Protein AF-A0A8J3Y9A0-F1 (afdb_monomer)

Solvent-accessible surface area (backbone atoms only — not comparable to full-atom values): 11505 Å² total; per-residue (Å²): 134,57,69,74,59,51,53,32,38,76,71,66,77,37,86,62,50,39,71,53,39,40,56,50,31,52,75,70,67,47,54,73,68,55,31,50,52,50,22,53,50,35,48,58,64,63,66,54,83,77,70,79,73,83,86,44,49,53,62,33,61,53,34,56,56,51,42,55,53,60,70,72,43,57,64,48,75,47,77,33,89,84,50,78,53,70,71,54,47,25,70,67,46,38,38,52,52,43,47,51,44,44,73,72,78,31,43,82,47,98,50,56,70,57,39,35,52,50,20,36,53,43,38,60,60,50,34,58,62,76,71,45,80,84,38,45,53,46,84,44,66,56,72,62,60,69,70,54,74,72,76,56,44,70,42,48,46,54,30,45,49,39,45,53,59,71,66,54,81,88,60,59,75,76,81,82,83,68,84,56,63,68,56,43,55,53,39,37,54,52,28,54,54,50,32,65,75,74,110

Radius of gyration: 21.45 Å; Cα contacts (8 Å, |Δi|>4): 189; chains: 1; bounding box: 53×33×60 Å

Secondary structure (DSSP, 8-state):
--HHHHHHHHTTSSPPPHHHHHHHHHHTT--HHHHHHHHHHHHHHH----PPPS----HHHHHHHHHHHHHH-SEEEEE-SSS--GGG--HHHHHHHHHHHHHHTSPPPSSHHHHHHHHHHHHHHHGGGGG-TT-EEEEE--THHHHS--S-TTHHHHHHHHHHHHTSSSS-----S---HHHHHHHHHHHHHHHHTT-

Mean predicted aligned error: 10.61 Å

Organism: NCBI:txid42233

InterPro domains:
  IPR043917 Domain of unknown function DUF5753 [PF19054] (65-172)

Foldseek 3Di:
DDPVVVVCCVVVVDLDQLVSLLVVCVVVVHDPVVNVVSSVVSVVVVPDPPDPDAAAQFLLVVLVVVLVVLVPDQEAEDEDEDAFPLLLFDLVSQLLVLLCCNVPRYDHHPDSVVRSVSNSVSSPVSNVSLVDQSHEYHYHYDLVNLVDDRDALVRNLRSLVSNVVSPPDDRYDCPDDDDCVVSSVVSNVVSVVVNVVVD

pLDDT: mean 85.24, std 12.74, range [42.59, 96.81]

Structure (mmCIF, N/CA/C/O backbone):
data_AF-A0A8J3Y9A0-F1
#
_entry.id   AF-A0A8J3Y9A0-F1
#
loop_
_atom_site.group_PDB
_atom_site.id
_atom_site.type_symbol
_atom_site.label_atom_id
_atom_site.label_alt_id
_atom_site.label_comp_id
_atom_site.label_asym_id
_atom_site.label_entity_id
_atom_site.label_seq_id
_atom_site.pdbx_PDB_ins_code
_atom_site.Cartn_x
_atom_site.Cartn_y
_atom_site.Cartn_z
_atom_site.occupancy
_atom_site.B_iso_or_equiv
_atom_site.auth_seq_id
_atom_site.auth_comp_id
_atom_site.auth_asym_id
_atom_site.auth_atom_id
_atom_site.pdbx_PDB_model_num
ATOM 1 N N . MET A 1 1 ? 24.896 1.280 -27.484 1.00 79.75 1 MET A N 1
ATOM 2 C CA . MET A 1 1 ? 25.276 1.286 -26.047 1.00 79.75 1 MET A CA 1
ATOM 3 C C . MET A 1 1 ? 26.710 1.779 -25.899 1.00 79.75 1 MET A C 1
ATOM 5 O O . MET A 1 1 ? 27.457 1.679 -26.860 1.00 79.75 1 MET A O 1
ATOM 9 N N . SER A 1 2 ? 27.099 2.315 -24.736 1.00 91.38 2 SER A N 1
ATOM 10 C CA . SER A 1 2 ? 28.490 2.719 -24.477 1.00 91.38 2 SER A CA 1
ATOM 11 C C . SER A 1 2 ? 29.348 1.536 -24.016 1.00 91.38 2 SER A C 1
ATOM 13 O O . SER A 1 2 ? 28.857 0.643 -23.324 1.00 91.38 2 SER A O 1
ATOM 15 N N . GLN A 1 3 ? 30.646 1.569 -24.330 1.00 91.69 3 GLN A N 1
ATOM 16 C CA . GLN A 1 3 ? 31.595 0.514 -23.949 1.00 91.69 3 GLN A CA 1
ATOM 17 C C . GLN A 1 3 ? 31.667 0.299 -22.431 1.00 91.69 3 GLN A C 1
ATOM 19 O O . GLN A 1 3 ? 31.719 -0.829 -21.950 1.00 91.69 3 GLN A O 1
ATOM 24 N N . ALA A 1 4 ? 31.586 1.384 -21.658 1.00 92.88 4 ALA A N 1
ATOM 25 C CA . ALA A 1 4 ? 31.569 1.315 -20.200 1.00 92.88 4 ALA A CA 1
ATOM 26 C C . ALA A 1 4 ? 30.348 0.553 -19.648 1.00 92.88 4 ALA A C 1
ATOM 28 O O . ALA A 1 4 ? 30.448 -0.087 -18.604 1.00 92.88 4 ALA A O 1
ATOM 29 N N . LYS A 1 5 ? 29.192 0.616 -20.327 1.00 89.94 5 LYS A N 1
ATOM 30 C CA . LYS A 1 5 ? 27.988 -0.123 -19.922 1.00 89.94 5 LYS A CA 1
ATOM 31 C C . LYS A 1 5 ? 28.115 -1.611 -20.253 1.00 89.94 5 LYS A C 1
ATOM 33 O O . LYS A 1 5 ? 27.765 -2.431 -19.413 1.00 89.94 5 LYS A O 1
ATOM 38 N N . ILE A 1 6 ? 28.661 -1.940 -21.426 1.00 92.81 6 ILE A N 1
ATOM 39 C CA . ILE A 1 6 ? 28.914 -3.323 -21.866 1.00 92.81 6 ILE A CA 1
ATOM 40 C C . ILE A 1 6 ? 29.879 -4.022 -20.902 1.00 92.81 6 ILE A C 1
ATOM 42 O O . ILE A 1 6 ? 29.533 -5.053 -20.338 1.00 92.81 6 ILE A O 1
ATOM 46 N N . SER A 1 7 ? 31.017 -3.393 -20.591 1.00 93.50 7 SER A N 1
ATOM 47 C CA . SER A 1 7 ? 32.010 -3.955 -19.665 1.00 93.50 7 SER A CA 1
ATOM 48 C C . SER A 1 7 ? 31.431 -4.264 -18.276 1.00 93.50 7 SER A C 1
ATOM 50 O O . SER A 1 7 ? 31.721 -5.309 -17.702 1.00 93.50 7 SER A O 1
ATOM 52 N N . LYS A 1 8 ? 30.565 -3.396 -17.733 1.00 91.44 8 LYS A N 1
ATOM 53 C CA . LYS A 1 8 ? 29.898 -3.643 -16.440 1.00 91.44 8 LYS A CA 1
ATOM 54 C C . LYS A 1 8 ? 28.911 -4.810 -16.483 1.00 91.44 8 LYS A C 1
ATOM 56 O O . LYS A 1 8 ? 28.704 -5.453 -15.457 1.00 91.44 8 LYS A O 1
ATOM 61 N N . ILE A 1 9 ? 28.282 -5.047 -17.632 1.00 92.06 9 ILE A N 1
ATOM 62 C CA . ILE A 1 9 ? 27.371 -6.177 -17.836 1.00 92.06 9 ILE A CA 1
ATOM 63 C C . ILE A 1 9 ? 28.178 -7.478 -17.925 1.00 92.06 9 ILE A C 1
ATOM 65 O O . ILE A 1 9 ? 27.861 -8.434 -17.225 1.00 92.06 9 ILE A O 1
ATOM 69 N N . GLU A 1 1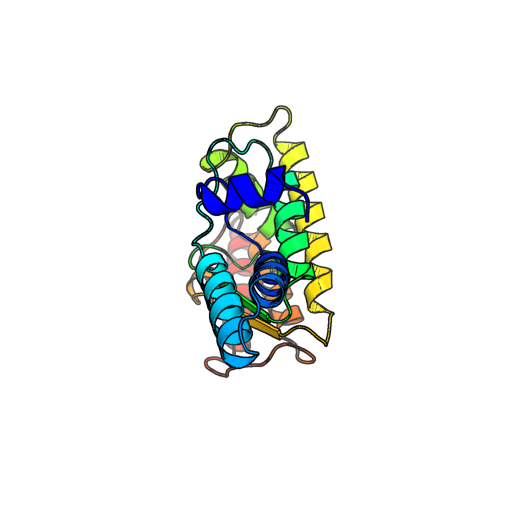0 ? 29.255 -7.495 -18.712 1.00 91.06 10 GLU A N 1
ATOM 70 C CA . GLU A 1 10 ? 30.120 -8.671 -18.899 1.00 91.06 10 GLU A CA 1
ATOM 71 C C . GLU A 1 10 ? 30.813 -9.116 -17.605 1.00 91.06 10 GLU A C 1
ATOM 73 O O . GLU A 1 10 ? 30.948 -10.310 -17.352 1.00 91.06 10 GLU A O 1
ATOM 78 N N . THR A 1 11 ? 31.208 -8.171 -16.747 1.00 92.12 11 THR A N 1
ATOM 79 C CA . THR A 1 11 ? 31.815 -8.478 -15.441 1.00 92.12 11 THR A CA 1
ATOM 80 C C . THR A 1 11 ? 30.792 -8.796 -14.349 1.00 92.12 11 THR A C 1
ATOM 82 O O . THR A 1 11 ? 31.171 -9.008 -13.199 1.00 92.12 11 THR A O 1
ATOM 85 N N . GLY A 1 12 ? 29.492 -8.793 -14.666 1.00 83.62 12 GLY A N 1
ATOM 86 C CA . GLY A 1 12 ? 28.418 -9.039 -13.701 1.00 83.62 12 GLY A CA 1
ATOM 87 C C . GLY A 1 12 ? 28.211 -7.918 -12.675 1.00 83.62 12 GLY A C 1
ATOM 88 O O . GLY A 1 12 ? 27.442 -8.086 -11.731 1.00 83.62 12 GLY A O 1
ATOM 89 N N . SER A 1 13 ? 28.857 -6.762 -12.858 1.00 81.69 13 SER A N 1
ATOM 90 C CA . SER A 1 13 ? 28.717 -5.595 -11.974 1.00 81.69 13 SER A CA 1
ATOM 91 C C . SER A 1 13 ? 27.369 -4.881 -12.136 1.00 81.69 13 SER A C 1
ATOM 93 O O . SER A 1 13 ? 26.930 -4.168 -11.236 1.00 81.69 13 SER A O 1
ATOM 95 N N . VAL A 1 14 ? 26.705 -5.043 -13.284 1.00 82.56 14 VAL A N 1
ATOM 96 C CA . VAL A 1 14 ? 25.363 -4.518 -13.566 1.00 82.56 14 VAL A CA 1
ATOM 97 C C . VAL A 1 14 ? 24.524 -5.610 -14.221 1.00 82.56 14 VAL A C 1
ATOM 99 O O . VAL A 1 14 ? 24.940 -6.208 -15.208 1.00 82.56 14 VAL A O 1
ATOM 102 N N . ILE A 1 15 ? 23.314 -5.837 -13.708 1.00 81.62 15 ILE A N 1
ATOM 103 C CA . ILE A 1 15 ? 22.336 -6.722 -14.353 1.00 81.62 15 ILE A CA 1
ATOM 104 C C . ILE A 1 15 ? 21.735 -5.970 -15.556 1.00 81.62 15 ILE A C 1
ATOM 106 O O . ILE A 1 15 ? 21.196 -4.876 -15.360 1.00 81.62 15 ILE A O 1
ATOM 110 N N . PRO A 1 16 ? 21.815 -6.507 -16.788 1.00 88.31 16 PRO A N 1
ATOM 111 C CA . PRO A 1 16 ? 21.305 -5.826 -17.974 1.00 88.31 16 PRO A CA 1
ATOM 112 C C . PRO A 1 16 ? 19.775 -5.712 -17.941 1.00 88.31 16 PRO A C 1
ATOM 114 O O . PRO A 1 16 ? 19.074 -6.619 -17.489 1.00 88.31 16 PRO A O 1
ATOM 117 N N . ALA A 1 17 ? 19.236 -4.592 -18.430 1.00 86.19 17 ALA A N 1
ATOM 118 C CA . ALA A 1 17 ? 17.799 -4.474 -18.665 1.00 86.19 17 ALA A CA 1
ATOM 119 C C . ALA A 1 17 ? 17.366 -5.385 -19.831 1.00 86.19 17 ALA A C 1
ATOM 121 O O . ALA A 1 17 ? 18.170 -5.598 -20.734 1.00 86.19 17 ALA A O 1
ATOM 122 N N . PRO A 1 18 ? 16.100 -5.838 -19.901 1.00 89.69 18 PRO A N 1
ATOM 123 C CA . PRO A 1 18 ? 15.595 -6.598 -21.049 1.00 89.69 18 PRO A CA 1
ATOM 124 C C . PRO A 1 18 ? 15.856 -5.895 -22.392 1.00 89.69 18 PRO A C 1
ATOM 126 O O . PRO A 1 18 ? 16.294 -6.527 -23.343 1.00 89.69 18 PRO A O 1
ATOM 129 N N . ALA A 1 19 ? 15.721 -4.564 -22.435 1.00 90.50 19 ALA A N 1
ATOM 130 C CA . ALA A 1 19 ? 16.068 -3.761 -23.611 1.00 90.50 19 ALA A CA 1
ATOM 131 C C . ALA A 1 19 ? 17.575 -3.759 -23.936 1.00 90.50 19 ALA A C 1
ATOM 133 O O . ALA A 1 19 ? 17.948 -3.743 -25.104 1.00 90.50 19 ALA A O 1
ATOM 134 N N . ASP A 1 20 ? 18.451 -3.794 -22.922 1.00 93.50 20 ASP A N 1
ATOM 135 C CA . ASP A 1 20 ? 19.894 -3.947 -23.151 1.00 93.50 20 ASP A CA 1
ATOM 136 C C . ASP A 1 20 ? 20.205 -5.345 -23.704 1.00 93.50 20 ASP A C 1
ATOM 138 O O . ASP A 1 20 ? 21.070 -5.483 -24.563 1.00 93.50 20 ASP A O 1
ATOM 142 N N . VAL A 1 21 ? 19.481 -6.371 -23.242 1.00 94.12 21 VAL A N 1
ATOM 143 C CA . VAL A 1 21 ? 19.620 -7.749 -23.730 1.00 94.12 21 VAL A CA 1
ATOM 144 C C . VAL A 1 21 ? 19.131 -7.893 -25.167 1.00 94.12 21 VAL A C 1
ATOM 146 O O . VAL A 1 21 ? 19.839 -8.518 -25.946 1.00 94.12 21 VAL A O 1
ATOM 149 N N . ASP A 1 22 ? 18.006 -7.282 -25.553 1.00 95.44 22 ASP A N 1
ATOM 150 C CA . ASP A 1 22 ? 17.549 -7.275 -26.954 1.00 95.44 22 ASP A CA 1
ATOM 151 C C . ASP A 1 22 ? 18.606 -6.641 -27.874 1.00 95.44 22 ASP A C 1
ATOM 153 O O . ASP A 1 22 ? 19.045 -7.262 -28.842 1.00 95.44 22 ASP A O 1
ATOM 157 N N . VAL A 1 23 ? 19.109 -5.454 -27.508 1.00 95.81 23 VAL A N 1
ATOM 158 C CA . VAL A 1 23 ? 20.142 -4.748 -28.282 1.00 95.81 23 VAL A CA 1
ATOM 159 C C . VAL A 1 23 ? 21.421 -5.579 -28.406 1.00 95.81 23 VAL A C 1
ATOM 161 O O . VAL A 1 23 ? 21.980 -5.673 -29.499 1.00 95.81 23 VAL A O 1
ATOM 164 N N . LEU A 1 24 ? 21.895 -6.184 -27.312 1.00 95.12 24 LEU A N 1
ATOM 165 C CA . LEU A 1 24 ? 23.106 -7.010 -27.319 1.00 95.12 24 LEU A CA 1
ATOM 166 C C . LEU A 1 24 ? 22.907 -8.313 -28.102 1.00 95.12 24 LEU A C 1
ATOM 168 O O . LEU A 1 24 ? 23.763 -8.663 -28.907 1.00 95.12 24 LEU A O 1
ATOM 172 N N . ALA A 1 25 ? 21.785 -9.010 -27.914 1.00 95.62 25 ALA A N 1
ATOM 173 C CA . ALA A 1 25 ? 21.499 -10.272 -28.592 1.00 95.62 25 ALA A CA 1
ATOM 174 C C . ALA A 1 25 ? 21.379 -10.077 -30.111 1.00 95.62 25 ALA A C 1
ATOM 176 O O . ALA A 1 25 ? 21.973 -10.837 -30.875 1.00 95.62 25 ALA A O 1
ATOM 177 N N . ARG A 1 26 ? 20.709 -9.007 -30.560 1.00 95.75 26 ARG A N 1
ATOM 178 C CA . ARG A 1 26 ? 20.638 -8.658 -31.989 1.00 95.75 26 ARG A CA 1
ATOM 179 C C . ARG A 1 26 ? 21.990 -8.234 -32.553 1.00 95.75 26 ARG A C 1
ATOM 181 O O . ARG A 1 26 ? 22.331 -8.628 -33.666 1.00 95.75 26 ARG A O 1
ATOM 188 N N . ALA A 1 27 ? 22.780 -7.470 -31.795 1.00 95.00 27 ALA A N 1
ATOM 189 C CA . ALA A 1 27 ? 24.137 -7.096 -32.199 1.00 95.00 27 ALA A CA 1
ATOM 190 C C . ALA A 1 27 ? 25.076 -8.311 -32.320 1.00 95.00 27 ALA A C 1
ATOM 192 O O . ALA A 1 27 ? 26.004 -8.283 -33.121 1.00 95.00 27 ALA A O 1
ATOM 193 N N . LEU A 1 28 ? 24.812 -9.377 -31.557 1.00 95.06 28 LEU A N 1
ATOM 194 C CA . LEU A 1 28 ? 25.508 -10.665 -31.626 1.00 95.06 28 LEU A CA 1
ATOM 195 C C . LEU A 1 28 ? 24.873 -11.648 -32.624 1.00 95.06 28 LEU A C 1
ATOM 197 O O . LEU A 1 28 ? 25.266 -12.812 -32.664 1.00 95.06 28 LEU A O 1
ATOM 201 N N . HIS A 1 29 ? 23.922 -11.187 -33.440 1.00 96.00 29 HIS A N 1
ATOM 202 C CA . HIS A 1 29 ? 23.256 -11.972 -34.481 1.00 96.00 29 HIS A CA 1
ATOM 203 C C . HIS A 1 29 ? 22.493 -13.205 -33.964 1.00 96.00 29 HIS A C 1
ATOM 205 O O . HIS A 1 29 ? 22.378 -14.202 -34.677 1.00 96.00 29 HIS A O 1
ATOM 211 N N . ALA A 1 30 ? 21.954 -13.142 -32.743 1.00 96.81 30 ALA A N 1
ATOM 212 C CA . ALA A 1 30 ? 21.008 -14.144 -32.262 1.00 96.81 30 ALA A CA 1
ATOM 213 C C . ALA A 1 30 ? 19.718 -14.119 -33.102 1.00 96.81 30 ALA A C 1
ATOM 215 O O . ALA A 1 30 ? 19.274 -13.055 -33.543 1.00 96.81 30 ALA A O 1
ATOM 216 N N . ASP A 1 31 ? 19.113 -15.289 -33.310 1.00 96.81 31 ASP A N 1
ATOM 217 C CA . ASP A 1 31 ? 17.803 -15.389 -33.955 1.00 96.81 31 ASP A CA 1
ATOM 218 C C . ASP A 1 31 ? 16.674 -14.877 -33.039 1.00 96.81 31 ASP A C 1
ATOM 220 O O . ASP A 1 31 ? 16.858 -14.700 -31.833 1.00 96.81 31 ASP A O 1
ATOM 224 N N . ASP A 1 32 ? 15.490 -14.618 -33.602 1.00 94.88 32 ASP A N 1
ATOM 225 C CA . ASP A 1 32 ? 14.378 -14.029 -32.843 1.00 94.88 32 ASP A CA 1
ATOM 226 C C . ASP A 1 32 ? 13.896 -14.920 -31.685 1.00 94.88 32 ASP A C 1
ATOM 228 O O . ASP A 1 32 ? 13.437 -14.400 -30.664 1.00 94.88 32 ASP A O 1
ATOM 232 N N . ALA A 1 33 ? 14.022 -16.246 -31.804 1.00 94.88 33 ALA A N 1
ATOM 233 C CA . ALA A 1 33 ? 13.647 -17.167 -30.735 1.00 94.88 33 ALA A CA 1
ATOM 234 C C . ALA A 1 33 ? 14.634 -17.078 -29.560 1.00 94.88 33 ALA A C 1
ATOM 236 O O . ALA A 1 33 ? 14.222 -17.052 -28.398 1.00 94.88 33 ALA A O 1
ATOM 237 N N . GLU A 1 34 ? 15.927 -16.971 -29.853 1.00 95.31 34 GLU A N 1
ATOM 238 C CA . GLU A 1 34 ? 16.985 -16.821 -28.864 1.00 95.31 34 GLU A CA 1
ATOM 239 C C . GLU A 1 34 ? 16.982 -15.424 -28.233 1.00 95.31 34 GLU A C 1
ATOM 241 O O . GLU A 1 34 ? 17.104 -15.307 -27.012 1.00 95.31 34 GLU A O 1
ATOM 246 N N . VAL A 1 35 ? 16.743 -14.366 -29.017 1.00 96.25 35 VAL A N 1
ATOM 247 C CA . VAL A 1 35 ? 16.516 -13.007 -28.497 1.00 96.25 35 VAL A CA 1
ATOM 248 C C . VAL A 1 35 ? 15.346 -13.022 -27.517 1.00 96.25 35 VAL A C 1
ATOM 250 O O . VAL A 1 35 ? 15.495 -12.570 -26.381 1.00 96.25 35 VAL A O 1
ATOM 253 N N . PHE A 1 36 ? 14.208 -13.604 -27.907 1.00 92.25 36 PHE A N 1
ATOM 254 C CA . PHE A 1 36 ? 13.043 -13.727 -27.034 1.00 92.25 36 PHE A CA 1
ATOM 255 C C . PHE A 1 36 ? 13.382 -14.486 -25.745 1.00 92.25 36 PHE A C 1
ATOM 257 O O . PHE A 1 36 ? 13.104 -14.007 -24.645 1.00 92.25 36 PHE A O 1
ATOM 264 N N . ARG A 1 37 ? 14.052 -15.639 -25.852 1.00 95.06 37 ARG A N 1
ATOM 265 C CA . ARG A 1 37 ? 14.459 -16.445 -24.694 1.00 95.06 37 ARG A CA 1
ATOM 266 C C . ARG A 1 37 ? 15.371 -15.668 -23.738 1.00 95.06 37 ARG A C 1
ATOM 268 O O . ARG A 1 37 ? 15.184 -15.740 -22.522 1.00 95.06 37 ARG A O 1
ATOM 275 N N . LEU A 1 38 ? 16.352 -14.932 -24.262 1.00 93.25 38 LEU A N 1
ATOM 276 C CA . LEU A 1 38 ? 17.304 -14.145 -23.474 1.00 93.25 38 LEU A CA 1
ATOM 277 C C . LEU A 1 38 ? 16.640 -12.937 -22.804 1.00 93.25 38 LEU A C 1
ATOM 279 O O . LEU A 1 38 ? 16.910 -12.667 -21.632 1.00 93.25 38 LEU A O 1
ATOM 283 N N . VAL A 1 39 ? 15.737 -12.251 -23.506 1.00 91.75 39 VAL A N 1
ATOM 284 C CA . VAL A 1 39 ? 14.931 -11.152 -22.954 1.00 91.75 39 VAL A CA 1
ATOM 285 C C . VAL A 1 39 ? 14.055 -11.665 -21.811 1.00 91.75 39 VAL A C 1
ATOM 287 O O . VAL A 1 39 ? 14.114 -11.114 -20.712 1.00 91.75 39 VAL A O 1
ATOM 290 N N . MET A 1 40 ? 13.349 -12.783 -22.003 1.00 86.50 40 MET A N 1
ATOM 291 C CA . MET A 1 40 ? 12.541 -13.408 -20.948 1.00 86.50 40 MET A CA 1
ATOM 292 C C . MET A 1 40 ? 13.388 -13.873 -19.753 1.00 86.50 40 MET A C 1
ATOM 294 O O . MET A 1 40 ? 12.951 -13.802 -18.603 1.00 86.50 40 MET A O 1
ATO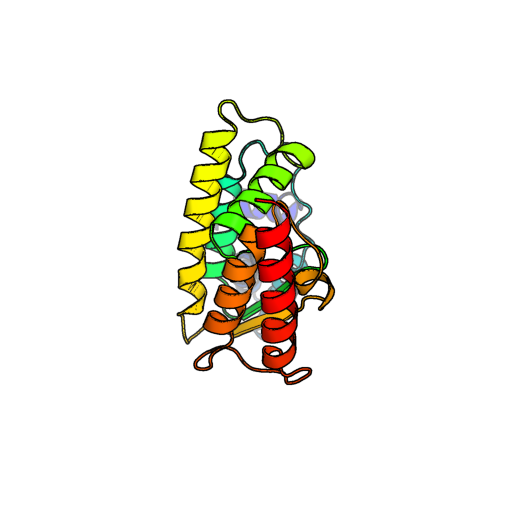M 298 N N . LEU A 1 41 ? 14.624 -14.324 -19.986 1.00 86.56 41 LEU A N 1
ATOM 299 C CA . LEU A 1 41 ? 15.560 -14.664 -18.912 1.00 86.56 41 LEU A CA 1
ATOM 300 C C . LEU A 1 41 ? 16.021 -13.421 -18.131 1.00 86.56 41 LEU A C 1
ATOM 302 O O . LEU A 1 41 ? 16.175 -13.472 -16.911 1.00 86.56 41 LEU A O 1
ATOM 306 N N . ALA A 1 42 ? 16.232 -12.295 -18.810 1.00 86.12 42 ALA A N 1
ATOM 307 C CA . ALA A 1 42 ? 16.554 -11.026 -18.163 1.00 86.12 42 ALA A CA 1
ATOM 308 C C . ALA A 1 42 ? 15.370 -10.490 -17.341 1.00 86.12 42 ALA A C 1
ATOM 310 O O . ALA A 1 42 ? 15.560 -9.962 -16.243 1.00 86.12 42 ALA A O 1
ATOM 311 N N . GLU A 1 43 ? 14.144 -10.683 -17.830 1.00 79.50 43 GLU A N 1
ATOM 312 C CA . GLU A 1 43 ? 12.917 -10.384 -17.090 1.00 79.50 43 GLU A CA 1
ATOM 313 C C . GLU A 1 43 ? 12.752 -11.280 -15.861 1.00 79.50 43 GLU A C 1
ATOM 315 O O . GLU A 1 43 ? 12.483 -10.786 -14.767 1.00 79.50 43 GLU A O 1
ATOM 320 N N . SER A 1 44 ? 13.005 -12.584 -15.982 1.00 70.62 44 SER A N 1
ATOM 321 C CA . SER A 1 44 ? 12.898 -13.504 -14.845 1.00 70.62 44 SER A CA 1
ATOM 322 C C . SER A 1 44 ? 13.960 -13.240 -13.772 1.00 70.62 44 SER A C 1
ATOM 324 O O . SER A 1 44 ? 13.693 -13.399 -12.583 1.00 70.62 44 SER A O 1
ATOM 326 N N . ARG A 1 45 ? 15.143 -12.740 -14.157 1.00 63.41 45 ARG A N 1
ATOM 327 C CA . ARG A 1 45 ? 16.177 -12.230 -13.234 1.00 63.41 45 ARG A CA 1
ATOM 328 C C . ARG A 1 45 ? 15.779 -10.912 -12.559 1.00 63.41 45 ARG A C 1
ATOM 330 O O . ARG A 1 45 ? 16.268 -10.630 -11.464 1.00 63.41 45 ARG A O 1
ATOM 337 N N . ARG A 1 46 ? 14.896 -10.116 -13.176 1.00 59.66 46 ARG A N 1
ATOM 338 C CA . ARG A 1 46 ? 14.264 -8.944 -12.545 1.00 59.66 46 ARG A CA 1
ATOM 339 C C . ARG A 1 46 ? 13.176 -9.312 -11.542 1.00 59.66 46 ARG A C 1
ATOM 341 O O . ARG A 1 46 ? 12.891 -8.473 -10.695 1.00 59.66 46 ARG A O 1
ATOM 348 N N . ASN A 1 47 ? 12.684 -10.554 -11.516 1.00 55.91 47 ASN A N 1
ATOM 349 C CA . ASN A 1 47 ? 11.855 -11.070 -10.413 1.00 55.91 47 ASN A CA 1
ATOM 350 C C . ASN A 1 47 ? 12.657 -11.266 -9.108 1.00 55.91 47 ASN A C 1
ATOM 352 O O . ASN A 1 47 ? 12.304 -12.101 -8.274 1.00 55.91 47 ASN A O 1
ATOM 356 N N . ARG A 1 48 ? 13.751 -10.514 -8.910 1.00 53.94 48 ARG A N 1
ATOM 357 C CA . ARG A 1 48 ? 14.455 -10.444 -7.632 1.00 53.94 48 ARG A CA 1
ATOM 358 C C . ARG A 1 48 ? 13.441 -10.063 -6.565 1.00 53.94 48 ARG A C 1
ATOM 360 O O . ARG A 1 48 ? 12.758 -9.048 -6.687 1.00 53.94 48 ARG A O 1
ATOM 367 N N . VAL A 1 49 ? 13.437 -10.833 -5.480 1.00 51.50 49 VAL A N 1
ATOM 368 C CA . VAL A 1 49 ? 13.063 -10.304 -4.171 1.00 51.50 49 VAL A CA 1
ATOM 369 C C . VAL A 1 49 ? 13.908 -9.047 -3.994 1.00 51.50 49 VAL A C 1
ATOM 371 O O . VAL A 1 49 ? 15.132 -9.117 -3.862 1.00 51.50 49 VAL A O 1
ATOM 374 N N . GLN A 1 50 ? 13.280 -7.882 -4.127 1.00 55.22 50 GLN A N 1
ATOM 375 C CA . GLN A 1 50 ? 13.930 -6.635 -3.784 1.00 55.22 50 GLN A CA 1
ATOM 376 C C . GLN A 1 50 ? 13.969 -6.615 -2.261 1.00 55.22 50 GLN A C 1
ATOM 378 O O . GLN A 1 50 ? 13.020 -6.196 -1.604 1.00 55.22 50 GLN A O 1
ATOM 383 N N . GLU A 1 51 ? 15.040 -7.167 -1.694 1.00 51.34 51 GLU A N 1
ATOM 384 C CA . GLU A 1 51 ? 15.349 -6.950 -0.289 1.00 51.34 51 GLU A CA 1
ATOM 385 C C . GLU A 1 51 ? 15.433 -5.439 -0.083 1.00 51.34 51 GLU A C 1
ATOM 387 O O . GLU A 1 51 ? 16.122 -4.753 -0.845 1.00 51.34 51 GLU A O 1
ATOM 392 N N . LEU A 1 52 ? 14.674 -4.914 0.884 1.00 54.34 52 LEU A N 1
ATOM 393 C CA . LEU A 1 52 ? 14.754 -3.504 1.244 1.00 54.34 52 LEU A CA 1
ATOM 394 C C . LEU A 1 52 ? 16.216 -3.201 1.600 1.00 54.34 52 LEU A C 1
ATOM 396 O O . LEU A 1 52 ? 16.727 -3.794 2.552 1.00 54.34 52 LEU A O 1
ATOM 400 N N . PRO A 1 53 ? 16.892 -2.294 0.875 1.00 54.81 53 PRO A N 1
ATOM 401 C CA . PRO A 1 53 ? 18.217 -1.844 1.265 1.00 54.81 53 PRO A CA 1
ATOM 402 C C . PRO A 1 53 ? 18.184 -1.317 2.709 1.00 54.81 53 PRO A C 1
ATOM 404 O O . PRO A 1 53 ? 17.296 -0.512 3.019 1.00 54.81 53 PRO A O 1
ATOM 407 N N . PRO A 1 54 ? 19.113 -1.742 3.584 1.00 53.28 54 PRO A N 1
ATOM 408 C CA . PRO A 1 54 ? 19.234 -1.178 4.924 1.00 53.28 54 PRO A CA 1
ATOM 409 C C . PRO A 1 54 ? 19.629 0.308 4.856 1.00 53.28 54 PRO A C 1
ATOM 411 O O . PRO A 1 54 ? 20.226 0.748 3.873 1.00 53.28 54 PRO A O 1
ATOM 414 N N . GLY A 1 55 ? 19.309 1.077 5.902 1.00 56.38 55 GLY A N 1
ATOM 415 C CA . GLY A 1 55 ? 19.724 2.483 6.026 1.00 56.38 55 GLY A CA 1
ATOM 416 C C . GLY A 1 55 ? 18.803 3.503 5.347 1.00 56.38 55 GLY A C 1
ATOM 417 O O . GLY A 1 55 ? 19.257 4.552 4.888 1.00 56.38 55 GLY A O 1
ATOM 418 N N . ARG A 1 56 ? 17.506 3.195 5.212 1.00 68.69 56 ARG A N 1
ATOM 419 C CA . ARG A 1 56 ? 16.525 4.186 4.753 1.00 68.69 56 ARG A CA 1
ATOM 420 C C . ARG A 1 56 ? 16.105 5.090 5.899 1.00 68.69 56 ARG A C 1
ATOM 422 O O . ARG A 1 56 ? 15.598 4.611 6.907 1.00 68.69 56 ARG A O 1
ATOM 429 N N . THR A 1 57 ? 16.235 6.389 5.682 1.00 65.25 57 THR A N 1
ATOM 430 C CA . THR A 1 57 ? 15.849 7.435 6.633 1.00 65.25 57 THR A CA 1
ATOM 431 C C . THR A 1 57 ? 14.433 7.964 6.411 1.00 65.25 57 THR A C 1
ATOM 433 O O . THR A 1 57 ? 13.822 8.442 7.362 1.00 65.25 57 THR A O 1
ATOM 436 N N . ASP A 1 58 ? 13.881 7.877 5.192 1.00 75.94 58 ASP A N 1
ATOM 437 C CA . ASP A 1 58 ? 12.669 8.628 4.838 1.00 75.94 58 ASP A CA 1
ATOM 438 C C . ASP A 1 58 ? 11.584 7.792 4.130 1.00 75.94 58 ASP A C 1
ATOM 440 O O . ASP A 1 58 ? 11.728 7.342 2.983 1.00 75.94 58 ASP A O 1
ATOM 444 N N . ALA A 1 59 ? 10.446 7.627 4.811 1.00 80.12 59 ALA A N 1
ATOM 445 C CA . ALA A 1 59 ? 9.266 6.953 4.283 1.00 80.12 59 ALA A CA 1
ATOM 446 C C . ALA A 1 59 ? 8.631 7.659 3.069 1.00 80.12 59 ALA A C 1
ATOM 448 O O . ALA A 1 59 ? 7.934 6.999 2.284 1.00 80.12 59 ALA A O 1
ATOM 449 N N . ALA A 1 60 ? 8.852 8.966 2.898 1.00 83.00 60 ALA A N 1
ATOM 450 C CA . ALA A 1 60 ? 8.344 9.756 1.782 1.00 83.00 60 ALA A CA 1
ATOM 451 C C . ALA A 1 60 ? 9.094 9.439 0.484 1.00 83.00 60 ALA A C 1
ATOM 453 O O . ALA A 1 60 ? 8.451 9.180 -0.537 1.00 83.00 60 ALA A O 1
ATOM 454 N N . ILE A 1 61 ? 10.428 9.335 0.534 1.00 82.38 61 ILE A N 1
ATOM 455 C CA . ILE A 1 61 ? 11.252 8.886 -0.606 1.00 82.38 61 ILE A CA 1
ATOM 456 C C . ILE A 1 61 ? 10.786 7.504 -1.073 1.00 82.38 61 ILE A C 1
ATOM 458 O O . ILE A 1 61 ? 10.578 7.269 -2.263 1.00 82.38 61 ILE A O 1
ATOM 462 N N . TRP A 1 62 ? 10.506 6.611 -0.123 1.00 82.38 62 TRP A N 1
ATOM 463 C CA . TRP A 1 62 ? 9.976 5.285 -0.425 1.00 82.38 62 TRP A CA 1
ATOM 464 C C . TRP A 1 62 ? 8.615 5.327 -1.136 1.00 82.38 62 TRP A C 1
ATOM 466 O O . TRP A 1 62 ? 8.333 4.484 -1.987 1.00 82.38 62 TRP A O 1
ATOM 476 N N . GLN A 1 63 ? 7.757 6.312 -0.839 1.00 89.62 63 GLN A N 1
ATOM 477 C CA . GLN A 1 63 ? 6.509 6.460 -1.591 1.00 89.62 63 GLN A CA 1
ATOM 478 C C . GLN A 1 63 ? 6.772 6.844 -3.053 1.00 89.62 63 GLN A C 1
ATOM 480 O O . GLN A 1 63 ? 6.067 6.340 -3.921 1.00 89.62 63 GLN A O 1
ATOM 485 N N . VAL A 1 64 ? 7.770 7.686 -3.338 1.00 88.19 64 VAL A N 1
ATOM 486 C CA . VAL A 1 64 ? 8.117 8.085 -4.715 1.00 88.19 64 VAL A CA 1
ATOM 487 C C . VAL A 1 64 ? 8.593 6.885 -5.531 1.00 88.19 64 VAL A C 1
ATOM 489 O O . VAL A 1 64 ? 8.142 6.690 -6.657 1.00 88.19 64 VAL A O 1
ATOM 492 N N . GLU A 1 65 ? 9.454 6.050 -4.956 1.00 85.25 65 GLU A N 1
ATOM 493 C CA . GLU A 1 65 ? 9.960 4.851 -5.632 1.00 85.25 65 GLU A CA 1
ATOM 494 C C . GLU A 1 65 ? 8.844 3.856 -5.951 1.00 85.25 65 GLU A C 1
ATOM 496 O O . GLU A 1 65 ? 8.736 3.387 -7.085 1.00 85.25 65 GLU A O 1
ATOM 501 N N . ILE A 1 66 ? 7.964 3.571 -4.985 1.00 87.25 66 ILE A N 1
ATOM 502 C CA . ILE A 1 66 ? 6.848 2.658 -5.244 1.00 87.25 66 ILE A CA 1
ATOM 503 C C . ILE A 1 66 ? 5.892 3.248 -6.290 1.00 87.25 66 ILE A C 1
ATOM 505 O O . ILE A 1 66 ? 5.413 2.506 -7.143 1.00 87.25 66 ILE A O 1
ATOM 509 N N . ALA A 1 67 ? 5.654 4.565 -6.282 1.00 89.94 67 ALA A N 1
ATOM 510 C CA . ALA A 1 67 ? 4.809 5.211 -7.286 1.00 89.94 67 ALA A CA 1
ATOM 511 C C . ALA A 1 67 ? 5.331 4.980 -8.714 1.00 89.94 67 ALA A C 1
ATOM 513 O O . ALA A 1 67 ? 4.543 4.744 -9.626 1.00 89.94 67 ALA A O 1
ATOM 514 N N . GLN A 1 68 ? 6.653 5.004 -8.916 1.00 87.38 68 GLN A N 1
ATOM 515 C CA . GLN A 1 68 ? 7.261 4.728 -10.222 1.00 87.38 68 GLN A CA 1
ATOM 516 C C . GLN A 1 68 ? 7.039 3.276 -10.660 1.00 87.38 68 GLN A C 1
ATOM 518 O O . GLN A 1 68 ? 6.734 3.024 -11.826 1.00 87.38 68 GLN A O 1
ATOM 523 N N . LEU A 1 69 ? 7.148 2.325 -9.728 1.00 86.81 69 LEU A N 1
ATOM 524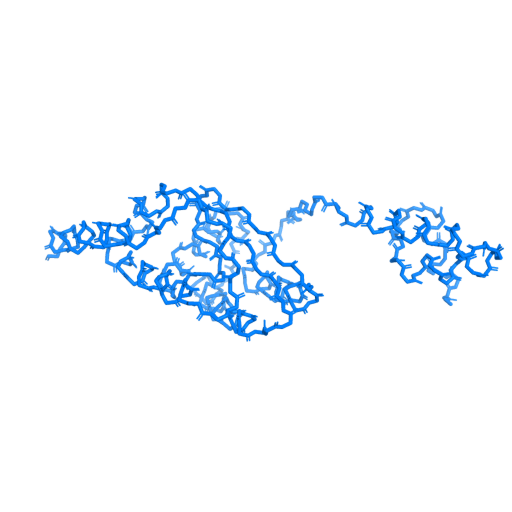 C CA . LEU A 1 69 ? 6.881 0.911 -9.999 1.00 86.81 69 LEU A CA 1
ATOM 525 C C . LEU A 1 69 ? 5.402 0.674 -10.335 1.00 86.81 69 LEU A C 1
ATOM 527 O O . LEU A 1 69 ? 5.095 0.008 -11.320 1.00 86.81 69 LEU A O 1
ATOM 531 N N . GLU A 1 70 ? 4.486 1.260 -9.562 1.00 88.38 70 GLU A N 1
ATOM 532 C CA . GLU A 1 70 ? 3.036 1.193 -9.798 1.00 88.38 70 GLU A CA 1
ATOM 533 C C . GLU A 1 70 ? 2.649 1.821 -11.148 1.00 88.38 70 GLU A C 1
ATOM 535 O O . GLU A 1 70 ? 1.846 1.262 -11.901 1.00 88.38 70 GLU A O 1
ATOM 540 N N . ALA A 1 71 ? 3.263 2.954 -11.501 1.00 88.19 71 ALA A N 1
ATOM 541 C CA . ALA A 1 71 ? 3.047 3.619 -12.781 1.00 88.19 71 ALA A CA 1
ATOM 542 C C . ALA A 1 71 ? 3.532 2.771 -13.968 1.00 88.19 71 ALA A C 1
ATOM 544 O O . ALA A 1 71 ? 2.843 2.706 -14.986 1.00 88.19 71 ALA A O 1
ATOM 545 N N . ALA A 1 72 ? 4.663 2.075 -13.833 1.00 86.00 72 ALA A N 1
ATOM 546 C CA . ALA A 1 72 ? 5.217 1.228 -14.888 1.00 86.00 72 ALA A CA 1
ATOM 547 C C . ALA A 1 72 ? 4.514 -0.137 -15.032 1.00 86.00 72 ALA A C 1
ATOM 549 O O . ALA A 1 72 ? 4.600 -0.757 -16.090 1.00 86.00 72 ALA A O 1
ATOM 550 N N . ALA A 1 73 ? 3.832 -0.627 -13.992 1.00 86.62 73 ALA A N 1
ATOM 551 C CA . ALA A 1 73 ? 3.221 -1.957 -13.994 1.00 86.62 73 ALA A CA 1
ATOM 552 C C . ALA A 1 73 ? 1.886 -1.994 -14.761 1.00 86.62 73 ALA A C 1
ATOM 554 O O . ALA A 1 73 ? 1.001 -1.184 -14.502 1.00 86.62 73 ALA A O 1
ATOM 555 N N . SER A 1 74 ? 1.687 -2.963 -15.657 1.00 87.88 74 SER A N 1
ATOM 556 C CA . SER A 1 74 ? 0.362 -3.269 -16.231 1.00 87.88 74 SER A CA 1
ATOM 557 C C . SER A 1 74 ? -0.493 -4.128 -15.294 1.00 87.88 74 SER A C 1
ATOM 559 O O . SER A 1 74 ? -1.717 -4.031 -15.289 1.00 87.88 74 SER A O 1
ATOM 561 N N . THR A 1 75 ? 0.152 -4.936 -14.454 1.00 87.19 75 THR A N 1
ATOM 562 C CA . THR A 1 75 ? -0.512 -5.781 -13.464 1.00 87.19 75 THR A CA 1
ATOM 563 C C . THR A 1 75 ? 0.131 -5.592 -12.099 1.00 87.19 75 THR A C 1
ATOM 565 O O . THR A 1 75 ? 1.341 -5.752 -11.936 1.00 87.19 75 THR A O 1
ATOM 568 N N . PHE A 1 76 ? -0.689 -5.303 -11.095 1.00 87.62 76 PHE A N 1
ATOM 569 C CA . PHE A 1 76 ? -0.290 -5.147 -9.707 1.00 87.62 76 PHE A CA 1
ATOM 570 C C . PHE A 1 76 ? -0.902 -6.270 -8.870 1.00 87.62 76 PHE A C 1
ATOM 572 O O . PHE A 1 76 ? -2.121 -6.379 -8.742 1.00 87.62 76 PHE A O 1
ATOM 579 N N . ARG A 1 77 ? -0.058 -7.114 -8.273 1.00 88.50 77 ARG A N 1
ATOM 580 C CA . ARG A 1 77 ? -0.490 -8.169 -7.349 1.00 88.50 77 ARG A CA 1
ATOM 581 C C . ARG A 1 77 ? 0.230 -7.987 -6.030 1.00 88.50 77 ARG A C 1
ATOM 583 O O . ARG A 1 77 ? 1.456 -7.925 -6.007 1.00 88.50 77 ARG A O 1
ATOM 590 N N . VAL A 1 78 ? -0.519 -7.921 -4.936 1.00 87.31 78 VAL A N 1
ATOM 591 C CA . VAL A 1 78 ? 0.075 -7.772 -3.609 1.00 87.31 78 VAL A CA 1
ATOM 592 C C . VAL A 1 78 ? -0.604 -8.673 -2.594 1.00 87.31 78 VAL A C 1
ATOM 594 O O . VAL A 1 78 ? -1.830 -8.752 -2.519 1.00 87.31 78 VAL A O 1
ATOM 597 N N . PHE A 1 79 ? 0.223 -9.311 -1.774 1.00 87.06 79 PHE A N 1
ATOM 598 C CA . PHE A 1 79 ? -0.190 -9.946 -0.535 1.00 87.06 79 PHE A CA 1
ATOM 599 C C . PHE A 1 79 ? 0.340 -9.120 0.637 1.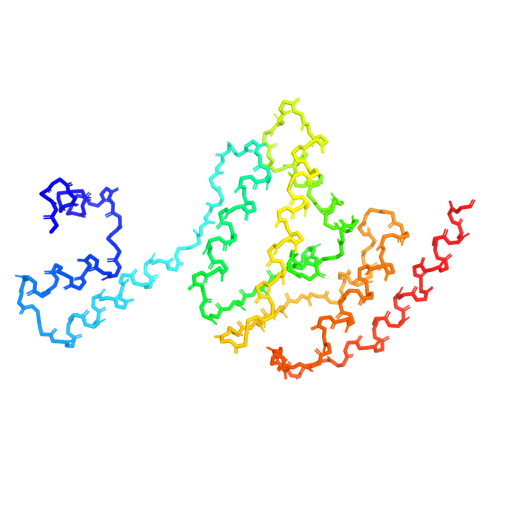00 87.06 79 PHE A C 1
ATOM 601 O O . PHE A 1 79 ? 1.532 -8.810 0.688 1.00 87.06 79 PHE A O 1
ATOM 608 N N . GLN A 1 80 ? -0.537 -8.726 1.559 1.00 87.50 80 GLN A N 1
ATOM 609 C CA . GLN A 1 80 ? -0.147 -8.027 2.784 1.00 87.50 80 GLN A CA 1
ATOM 610 C C . GLN A 1 80 ? -0.712 -8.768 4.002 1.00 87.50 80 GLN A C 1
ATOM 612 O O . GLN A 1 80 ? -1.917 -8.705 4.245 1.00 87.50 80 GLN A O 1
ATOM 617 N N . PRO A 1 81 ? 0.128 -9.474 4.782 1.00 89.25 81 PRO A N 1
ATOM 618 C CA . PRO A 1 81 ? -0.353 -10.287 5.899 1.00 89.25 81 PRO A CA 1
ATOM 619 C C . PRO A 1 81 ? -0.634 -9.484 7.176 1.00 89.25 81 PRO A C 1
ATOM 621 O O . PRO A 1 81 ? -1.348 -9.975 8.045 1.00 89.25 81 PRO A O 1
ATOM 624 N N . ALA A 1 82 ? -0.059 -8.283 7.316 1.00 90.00 82 ALA A N 1
ATOM 625 C CA . ALA A 1 82 ? -0.016 -7.555 8.591 1.00 90.00 82 ALA A CA 1
ATOM 626 C C . ALA A 1 82 ? -0.744 -6.202 8.590 1.00 90.00 82 ALA A C 1
ATOM 628 O O . ALA A 1 82 ? -1.131 -5.715 9.650 1.00 90.00 82 ALA A O 1
ATOM 629 N N . VAL A 1 83 ? -0.928 -5.580 7.424 1.00 92.44 83 VAL A N 1
ATOM 630 C CA . VAL A 1 83 ? -1.583 -4.272 7.275 1.00 92.44 83 VAL A CA 1
ATOM 631 C C . VAL A 1 83 ? -2.358 -4.228 5.967 1.00 92.44 83 VAL A C 1
ATOM 633 O O . VAL A 1 83 ? -2.009 -4.923 5.017 1.00 92.44 83 VAL A O 1
ATOM 636 N N . VAL A 1 84 ? -3.416 -3.419 5.898 1.00 93.00 84 VAL A N 1
ATOM 637 C CA . VAL A 1 84 ? -4.126 -3.203 4.628 1.00 93.00 84 VAL A CA 1
ATOM 638 C C . VAL A 1 84 ? -3.146 -2.626 3.599 1.00 93.00 84 VAL A C 1
ATOM 640 O O . VAL A 1 84 ? -2.312 -1.794 3.955 1.00 93.00 84 VAL A O 1
ATOM 643 N N . SER A 1 85 ? -3.235 -3.042 2.331 1.00 92.62 85 SER A N 1
ATOM 644 C CA . SER A 1 85 ? -2.386 -2.505 1.254 1.00 92.62 85 SER A CA 1
ATOM 645 C C . SER A 1 85 ? -2.450 -0.979 1.189 1.00 92.62 85 SER A C 1
ATOM 647 O O . SER A 1 85 ? -3.536 -0.412 1.255 1.00 92.62 85 SER A O 1
ATOM 649 N N . GLY A 1 86 ? -1.302 -0.314 1.010 1.00 93.44 86 GLY A N 1
ATOM 650 C CA . GLY A 1 86 ? -1.197 1.152 0.989 1.00 93.44 86 GLY A CA 1
ATOM 651 C C . GLY A 1 86 ? -2.119 1.844 -0.021 1.00 93.44 86 GLY A C 1
ATOM 652 O O . GLY A 1 86 ? -2.586 2.951 0.245 1.00 93.44 86 GLY A O 1
ATOM 653 N N . LEU A 1 87 ? -2.436 1.167 -1.130 1.00 93.38 87 LEU A N 1
ATOM 654 C CA . LEU A 1 87 ? -3.375 1.659 -2.141 1.00 93.38 87 LEU A CA 1
ATOM 655 C C . LEU A 1 87 ? -4.838 1.665 -1.664 1.00 93.38 87 LEU A C 1
ATOM 657 O O . LEU A 1 87 ? -5.657 2.402 -2.198 1.00 93.38 87 LEU A O 1
ATOM 661 N N . LEU A 1 88 ? -5.162 0.875 -0.639 1.00 93.81 88 LEU A N 1
ATOM 662 C CA . LEU A 1 88 ? -6.511 0.703 -0.096 1.00 93.81 88 LEU A CA 1
ATOM 663 C C . LEU A 1 88 ? -6.686 1.359 1.286 1.00 93.81 88 LEU A C 1
ATOM 665 O O . LEU A 1 88 ? -7.709 1.164 1.943 1.00 93.81 88 LEU A O 1
ATOM 669 N N . GLN A 1 89 ? -5.683 2.098 1.769 1.00 95.50 89 GLN A N 1
ATOM 670 C CA . GLN A 1 89 ? -5.704 2.704 3.103 1.00 95.50 89 GLN A CA 1
ATOM 671 C C . GLN A 1 89 ? -6.488 4.022 3.130 1.00 95.50 89 GLN A C 1
ATOM 673 O O . GLN A 1 89 ? -6.370 4.839 2.223 1.00 95.50 89 GLN A O 1
ATOM 678 N N . ALA A 1 90 ? -7.229 4.272 4.206 1.00 95.88 90 ALA A N 1
ATOM 679 C CA . ALA A 1 90 ? -7.680 5.610 4.573 1.00 95.88 90 ALA A CA 1
ATOM 680 C C . ALA A 1 90 ? -6.512 6.415 5.175 1.00 95.88 90 ALA A C 1
ATOM 682 O O . ALA A 1 90 ? -5.564 5.836 5.709 1.00 95.88 90 ALA A O 1
ATOM 683 N N . SER A 1 91 ? -6.586 7.746 5.130 1.00 95.94 91 SER A N 1
ATOM 684 C CA . SER A 1 91 ? -5.499 8.650 5.547 1.00 95.94 91 SER A CA 1
ATOM 685 C C . SER A 1 91 ? -4.993 8.399 6.973 1.00 95.94 91 SER A C 1
ATOM 687 O O . SER A 1 91 ? -3.788 8.266 7.183 1.00 95.94 91 SER A O 1
ATOM 689 N N . GLU A 1 92 ? -5.890 8.265 7.950 1.00 95.19 92 GLU A N 1
ATOM 690 C CA . GLU A 1 92 ? -5.513 8.046 9.356 1.00 95.19 92 GLU A CA 1
ATOM 691 C C . GLU A 1 92 ? -4.952 6.638 9.616 1.00 95.19 92 GLU A C 1
ATOM 693 O O . GLU A 1 92 ? -4.021 6.457 10.410 1.00 95.19 92 GLU A O 1
ATOM 698 N N . TYR A 1 93 ? -5.438 5.632 8.883 1.00 96.38 93 TYR A N 1
ATOM 699 C CA . TYR A 1 93 ? -4.846 4.294 8.920 1.00 96.38 93 TYR A CA 1
ATOM 700 C C . TYR A 1 93 ? -3.436 4.324 8.315 1.00 96.38 93 TYR A C 1
ATOM 702 O O . TYR A 1 93 ? -2.491 3.797 8.903 1.00 96.38 93 TYR A O 1
ATOM 710 N N . ALA A 1 94 ? -3.267 5.009 7.179 1.00 96.31 94 ALA A N 1
ATOM 711 C CA . ALA A 1 94 ? -1.973 5.204 6.537 1.00 96.31 94 ALA A CA 1
ATOM 712 C C . ALA A 1 94 ? -0.980 5.925 7.450 1.00 96.31 94 ALA A C 1
ATOM 714 O O . ALA A 1 94 ? 0.162 5.479 7.554 1.00 96.31 94 ALA A O 1
ATOM 715 N N . ARG A 1 95 ? -1.415 6.977 8.157 1.00 95.75 95 ARG A N 1
ATOM 716 C CA . ARG A 1 95 ? -0.608 7.682 9.163 1.00 95.75 95 ARG A CA 1
ATOM 717 C C . ARG A 1 95 ? -0.136 6.729 10.255 1.00 95.75 95 ARG A C 1
ATOM 719 O O . ARG A 1 95 ? 1.054 6.696 10.553 1.00 95.75 95 ARG A O 1
ATOM 726 N N . THR A 1 96 ? -1.035 5.904 10.790 1.00 94.88 96 THR A N 1
ATOM 727 C CA . THR A 1 96 ? -0.700 4.918 11.829 1.00 94.88 96 THR A CA 1
ATOM 728 C C . THR A 1 96 ? 0.326 3.890 11.340 1.00 94.88 96 THR A C 1
ATOM 730 O O . THR A 1 96 ? 1.275 3.573 12.057 1.00 94.88 96 THR A O 1
ATOM 733 N N . VAL A 1 97 ? 0.171 3.379 10.113 1.00 93.88 97 VAL A N 1
ATOM 734 C CA . VAL A 1 97 ? 1.132 2.443 9.504 1.00 93.88 97 VAL A CA 1
ATOM 735 C C . VAL A 1 97 ? 2.484 3.115 9.279 1.00 93.88 97 VAL A C 1
ATOM 737 O O . VAL A 1 97 ? 3.511 2.559 9.652 1.00 93.88 97 VAL A O 1
ATOM 740 N N . LEU A 1 98 ? 2.498 4.298 8.664 1.00 92.25 98 LEU A N 1
ATOM 741 C CA . LEU A 1 98 ? 3.724 5.005 8.294 1.00 92.25 98 LEU A CA 1
ATOM 742 C C . LEU A 1 98 ? 4.522 5.465 9.510 1.00 92.25 98 LEU A C 1
ATOM 744 O O . LEU A 1 98 ? 5.736 5.305 9.509 1.00 92.25 98 LEU A O 1
ATOM 748 N N . ALA A 1 99 ? 3.853 5.937 10.564 1.00 90.88 99 ALA A N 1
ATOM 749 C CA . ALA A 1 99 ? 4.508 6.261 11.826 1.00 90.88 99 ALA A CA 1
ATOM 750 C C . ALA A 1 99 ? 5.201 5.031 12.436 1.00 90.88 99 ALA A C 1
ATOM 752 O O . ALA A 1 99 ? 6.359 5.111 12.834 1.00 90.88 99 ALA A O 1
ATOM 753 N N . ARG A 1 100 ? 4.529 3.868 12.440 1.00 89.12 100 ARG A N 1
ATOM 754 C CA . ARG A 1 100 ? 5.121 2.609 12.925 1.00 89.12 100 ARG A CA 1
ATOM 755 C C . ARG A 1 100 ? 6.300 2.158 12.071 1.00 89.12 100 ARG A C 1
ATOM 757 O O . ARG A 1 100 ? 7.306 1.728 12.621 1.00 89.12 100 ARG A O 1
ATOM 764 N N . VAL A 1 101 ? 6.191 2.242 10.745 1.00 85.50 101 VAL A N 1
ATOM 765 C CA . VAL A 1 101 ? 7.295 1.891 9.836 1.00 85.50 101 VAL A CA 1
ATOM 766 C C . VAL A 1 101 ? 8.494 2.807 10.081 1.00 85.50 101 VAL A C 1
ATOM 768 O O . VAL A 1 101 ? 9.599 2.302 10.265 1.00 85.50 101 VAL A O 1
ATOM 771 N N . GLN A 1 102 ? 8.269 4.121 10.168 1.00 85.00 102 GLN A N 1
ATOM 772 C CA . GLN A 1 102 ? 9.319 5.101 10.438 1.00 85.00 102 GLN A CA 1
ATOM 773 C C . GLN A 1 102 ? 10.030 4.829 11.771 1.00 85.00 102 GLN A C 1
ATOM 775 O O . GLN A 1 102 ? 11.241 4.980 11.848 1.00 85.00 102 GLN A O 1
ATOM 780 N N . SER A 1 103 ? 9.300 4.402 12.808 1.00 84.12 103 SER A N 1
ATOM 781 C CA . SER A 1 103 ? 9.876 4.171 14.137 1.00 84.12 103 SER A CA 1
ATOM 782 C C . SER A 1 103 ? 10.492 2.783 14.348 1.00 84.12 103 SER A C 1
ATOM 784 O O . SER A 1 103 ? 11.132 2.573 15.373 1.00 84.12 103 SER A O 1
ATOM 786 N N . THR A 1 104 ? 10.242 1.806 13.466 1.00 80.31 104 THR A N 1
ATOM 787 C CA . THR A 1 104 ? 10.674 0.402 13.674 1.00 80.31 104 THR A CA 1
ATOM 788 C C . THR A 1 104 ? 11.592 -0.146 12.592 1.00 80.31 104 THR A C 1
ATOM 790 O O . THR A 1 104 ? 12.367 -1.054 12.875 1.00 80.31 104 THR A O 1
ATOM 793 N N . VAL A 1 105 ? 11.498 0.369 11.365 1.00 73.50 105 VAL A N 1
ATOM 794 C CA . VAL A 1 105 ? 12.205 -0.178 10.194 1.00 73.50 105 VAL A CA 1
ATOM 795 C C . VAL A 1 105 ? 13.208 0.820 9.613 1.00 73.50 105 VAL A C 1
ATOM 797 O O . VAL A 1 105 ? 14.128 0.417 8.907 1.00 73.50 105 VAL A O 1
ATOM 800 N N . MET A 1 106 ? 13.027 2.113 9.879 1.00 78.12 106 MET A N 1
ATOM 801 C CA . MET A 1 106 ? 13.814 3.190 9.283 1.00 78.12 106 MET A CA 1
ATOM 802 C C . MET A 1 106 ? 14.711 3.857 10.316 1.00 78.12 106 MET A C 1
ATOM 804 O O . MET A 1 106 ? 14.405 3.875 11.510 1.00 78.12 106 MET A O 1
ATOM 808 N N . ASP A 1 107 ? 15.798 4.443 9.830 1.00 78.75 107 ASP A N 1
ATOM 809 C CA . ASP A 1 107 ? 16.622 5.319 10.648 1.00 78.75 107 ASP A CA 1
ATOM 810 C C . ASP A 1 107 ? 15.817 6.572 11.030 1.00 78.75 107 ASP A C 1
ATOM 812 O O . ASP A 1 107 ? 15.005 7.058 10.229 1.00 78.75 107 ASP A O 1
ATOM 816 N N . PRO A 1 108 ? 16.007 7.108 12.248 1.00 75.12 108 PRO A N 1
ATOM 817 C CA . PRO A 1 108 ? 15.259 8.265 12.708 1.00 75.12 108 PRO A CA 1
ATOM 818 C C . PRO A 1 108 ? 15.553 9.477 11.806 1.00 75.12 108 PRO A C 1
ATOM 820 O O . PRO A 1 108 ? 16.714 9.862 11.646 1.00 75.12 108 PRO A O 1
ATOM 823 N N . PRO A 1 109 ? 14.521 10.098 11.214 1.00 77.00 109 PRO A N 1
ATOM 824 C CA . PRO A 1 109 ? 14.690 11.274 10.381 1.00 77.00 109 PRO A CA 1
ATOM 825 C C . PRO A 1 109 ? 14.868 12.508 11.272 1.00 77.00 109 PRO A C 1
ATOM 827 O O . PRO A 1 109 ? 14.519 12.502 12.454 1.00 77.00 109 PRO A O 1
ATOM 830 N N . VAL A 1 110 ? 15.357 13.601 10.684 1.00 76.50 110 VAL A N 1
ATOM 831 C CA . VAL A 1 110 ? 15.529 14.884 11.391 1.00 76.50 110 VAL A CA 1
ATOM 832 C C . VAL A 1 110 ? 14.186 15.428 11.901 1.00 76.50 110 VAL A C 1
ATOM 834 O O . VAL A 1 110 ? 14.115 15.946 13.010 1.00 76.50 110 VAL A O 1
ATOM 837 N N . GLU A 1 111 ? 13.112 15.262 11.119 1.00 82.69 111 GLU A N 1
ATOM 838 C CA . GLU A 1 111 ? 11.751 15.703 11.458 1.00 82.69 111 GLU A CA 1
ATOM 839 C C . GLU A 1 111 ? 10.736 14.551 11.261 1.00 82.69 111 GLU A C 1
ATOM 841 O O . GLU A 1 111 ? 10.113 14.451 10.200 1.00 82.69 111 GLU A O 1
ATOM 846 N N . PRO A 1 112 ? 10.544 13.661 12.257 1.00 81.44 112 PRO A N 1
ATOM 847 C CA . PRO A 1 112 ? 9.699 12.467 12.122 1.00 81.44 112 PRO A CA 1
ATOM 848 C C . PRO A 1 112 ? 8.248 12.747 11.741 1.00 81.44 112 PRO A C 1
ATOM 850 O O . PRO A 1 112 ? 7.713 12.103 10.839 1.00 81.44 112 PRO A O 1
ATOM 853 N N . ASP A 1 113 ? 7.618 13.738 12.370 1.00 86.50 113 ASP A N 1
ATOM 854 C CA . ASP A 1 113 ? 6.213 14.060 12.101 1.00 86.50 113 ASP A CA 1
ATOM 855 C C . ASP A 1 113 ? 6.007 14.596 10.683 1.00 86.50 113 ASP A C 1
ATOM 857 O O . ASP A 1 113 ? 5.022 14.258 10.018 1.00 86.50 113 ASP A O 1
ATOM 861 N N . ARG A 1 114 ? 6.964 15.392 10.194 1.00 89.06 114 ARG A N 1
ATOM 862 C CA . ARG A 1 114 ? 6.955 15.902 8.824 1.00 89.06 114 ARG A CA 1
ATOM 863 C C . ARG A 1 114 ? 7.166 14.777 7.819 1.00 89.06 114 ARG A C 1
ATOM 865 O O . ARG A 1 114 ? 6.376 14.671 6.885 1.00 89.06 114 ARG A O 1
ATOM 872 N N . ALA A 1 115 ? 8.159 13.915 8.037 1.00 87.50 115 ALA A N 1
ATOM 873 C CA . ALA A 1 115 ? 8.422 12.767 7.170 1.00 87.50 115 ALA A CA 1
ATOM 874 C C . ALA A 1 115 ? 7.187 11.856 7.059 1.00 87.50 115 ALA A C 1
ATOM 876 O O . ALA A 1 115 ? 6.776 11.472 5.962 1.00 87.50 115 ALA A O 1
ATOM 877 N N . VAL A 1 116 ? 6.512 11.580 8.183 1.00 91.81 116 VAL A N 1
ATOM 878 C CA . VAL A 1 116 ? 5.259 10.811 8.190 1.00 91.81 116 VAL A CA 1
ATOM 879 C C . VAL A 1 116 ? 4.151 11.545 7.433 1.00 91.81 116 VAL A C 1
ATOM 881 O O . VAL A 1 116 ? 3.455 10.919 6.635 1.00 91.81 116 VAL A O 1
ATOM 884 N N . ALA A 1 117 ? 3.967 12.851 7.641 1.00 93.81 117 ALA A N 1
ATOM 885 C CA . ALA A 1 117 ? 2.938 13.622 6.942 1.00 93.81 117 ALA A CA 1
ATOM 886 C C . ALA A 1 117 ? 3.161 13.654 5.417 1.00 93.81 117 ALA A C 1
ATOM 888 O O . ALA A 1 117 ? 2.218 13.442 4.646 1.00 93.81 117 ALA A O 1
ATOM 889 N N . GLU A 1 118 ? 4.402 13.855 4.974 1.00 93.44 118 GLU A N 1
ATOM 890 C CA . GLU A 1 118 ? 4.786 13.823 3.560 1.00 93.44 118 GLU A CA 1
ATOM 891 C C . GLU A 1 118 ? 4.590 12.425 2.960 1.00 93.44 118 GLU A C 1
ATOM 893 O O . GLU A 1 118 ? 4.012 12.290 1.876 1.00 93.44 118 GLU A O 1
ATOM 898 N N . ALA A 1 119 ? 4.961 11.371 3.693 1.00 93.25 119 ALA A N 1
ATOM 899 C CA . ALA A 1 119 ? 4.725 9.992 3.285 1.00 93.25 119 ALA A CA 1
ATOM 900 C C . ALA A 1 119 ? 3.227 9.659 3.188 1.00 93.25 119 ALA A C 1
ATOM 902 O O . ALA A 1 119 ? 2.809 8.980 2.249 1.00 93.25 119 ALA A O 1
ATOM 903 N N . VAL A 1 120 ? 2.390 10.152 4.108 1.00 96.62 120 VAL A N 1
ATOM 904 C CA . VAL A 1 120 ? 0.929 9.980 4.033 1.00 96.62 120 VAL A CA 1
ATOM 905 C C . VAL A 1 120 ? 0.396 10.661 2.778 1.00 96.62 120 VAL A C 1
ATOM 907 O O . VAL A 1 120 ? -0.317 10.027 2.005 1.00 96.62 120 VAL A O 1
ATOM 910 N N . SER A 1 121 ? 0.789 11.912 2.522 1.00 96.19 121 SER A N 1
ATOM 911 C CA . SER A 1 121 ? 0.402 12.640 1.308 1.00 96.19 121 SER A CA 1
ATOM 912 C C . SER A 1 121 ? 0.823 11.900 0.034 1.00 96.19 121 SER A C 1
ATOM 914 O O . SER A 1 121 ? 0.014 11.723 -0.879 1.00 96.19 121 SER A O 1
ATOM 916 N N . GLY A 1 122 ? 2.069 11.417 -0.025 1.00 95.25 122 GLY A N 1
ATOM 917 C CA . GLY A 1 122 ? 2.568 10.617 -1.143 1.00 95.25 122 GLY A CA 1
ATOM 918 C C . GLY A 1 122 ? 1.767 9.331 -1.341 1.00 95.25 122 GLY A C 1
ATOM 919 O O . GLY A 1 122 ? 1.410 8.991 -2.467 1.00 95.25 122 GLY A O 1
ATOM 920 N N . ARG A 1 123 ? 1.411 8.644 -0.250 1.00 95.56 123 ARG A N 1
ATOM 921 C CA . ARG A 1 123 ? 0.580 7.439 -0.302 1.00 95.56 123 ARG A CA 1
ATOM 922 C C . ARG A 1 123 ? -0.832 7.717 -0.802 1.00 95.56 123 ARG A C 1
ATOM 924 O O . ARG A 1 123 ? -1.333 6.931 -1.593 1.00 95.56 123 ARG A O 1
ATOM 931 N N . MET A 1 124 ? -1.466 8.801 -0.357 1.00 95.56 124 MET A N 1
ATOM 932 C CA . MET A 1 124 ? -2.819 9.151 -0.804 1.00 95.56 124 MET A CA 1
ATOM 933 C C . MET A 1 124 ? -2.835 9.496 -2.296 1.00 95.56 124 MET A C 1
ATOM 935 O O . MET A 1 124 ? -3.679 8.976 -3.017 1.00 95.56 124 MET A O 1
ATOM 939 N N . ARG A 1 125 ? -1.850 10.268 -2.781 1.00 95.25 125 ARG A N 1
ATOM 940 C CA . ARG A 1 125 ? -1.692 10.577 -4.216 1.00 95.25 125 ARG A CA 1
ATOM 941 C C . ARG A 1 125 ? -1.521 9.322 -5.072 1.00 95.25 125 ARG A C 1
ATOM 943 O O . ARG A 1 125 ? -2.131 9.200 -6.124 1.00 95.25 125 ARG A O 1
ATOM 950 N N . ARG A 1 126 ? -0.754 8.338 -4.597 1.00 93.94 126 ARG A N 1
ATOM 951 C CA . ARG A 1 126 ? -0.564 7.063 -5.312 1.00 93.94 126 ARG A CA 1
ATOM 952 C C . ARG A 1 126 ? -1.855 6.289 -5.562 1.00 93.94 126 ARG A C 1
ATOM 954 O O . ARG A 1 126 ? -1.912 5.527 -6.519 1.00 93.94 126 ARG A O 1
ATOM 961 N N . GLN A 1 127 ? -2.890 6.473 -4.741 1.00 92.94 127 GLN A N 1
ATOM 962 C CA . GLN A 1 127 ? -4.154 5.748 -4.912 1.00 92.94 127 GLN A CA 1
ATOM 963 C C . GLN A 1 127 ? -4.896 6.126 -6.200 1.00 92.94 127 GLN A C 1
ATOM 965 O O . GLN A 1 127 ? -5.757 5.363 -6.632 1.00 92.94 127 GLN A O 1
ATOM 970 N N . GLU A 1 128 ? -4.541 7.243 -6.843 1.00 91.38 128 GLU A N 1
ATOM 971 C CA . GLU A 1 128 ? -5.070 7.639 -8.155 1.00 91.38 128 GLU A CA 1
ATOM 972 C C . GLU A 1 128 ? -4.833 6.561 -9.222 1.00 91.38 128 GLU A C 1
ATOM 974 O O . GLU A 1 128 ? -5.664 6.393 -10.115 1.00 91.38 128 GLU A O 1
ATOM 979 N N . VAL A 1 129 ? -3.773 5.751 -9.088 1.00 91.31 129 VAL A N 1
ATOM 980 C CA . VAL A 1 129 ? -3.465 4.652 -10.018 1.00 91.31 129 VAL A CA 1
ATOM 981 C C . VAL A 1 129 ? -4.589 3.611 -10.107 1.00 91.31 129 VAL A C 1
ATOM 983 O O . VAL A 1 129 ? -4.747 2.977 -11.144 1.00 91.31 129 VAL A O 1
ATOM 986 N N . LEU A 1 130 ? -5.417 3.467 -9.063 1.00 89.38 130 LEU A N 1
ATOM 987 C CA . LEU A 1 130 ? -6.568 2.552 -9.056 1.00 89.38 130 LEU A CA 1
ATOM 988 C C . LEU A 1 130 ? -7.660 2.951 -10.062 1.00 89.38 130 LEU A C 1
ATOM 990 O O . LEU A 1 130 ? -8.540 2.149 -10.373 1.00 89.38 130 LEU A O 1
ATOM 994 N N . THR A 1 131 ? -7.633 4.194 -10.548 1.00 87.88 131 THR A N 1
ATOM 995 C CA . THR A 1 131 ? -8.591 4.693 -11.542 1.00 87.88 131 THR A CA 1
ATOM 996 C C . THR A 1 131 ? -8.190 4.359 -12.981 1.00 87.88 131 THR A C 1
ATOM 998 O O . THR A 1 131 ? -9.029 4.459 -13.879 1.00 87.88 131 THR A O 1
ATOM 1001 N N . ASP A 1 132 ? -6.947 3.920 -13.209 1.00 89.44 132 ASP A N 1
ATOM 1002 C CA . ASP A 1 132 ? -6.453 3.540 -14.531 1.00 89.44 132 ASP A CA 1
ATOM 1003 C C . ASP A 1 132 ? -7.083 2.218 -14.988 1.00 89.44 132 ASP A C 1
ATOM 1005 O O . ASP A 1 132 ? -6.826 1.151 -14.430 1.00 89.44 132 ASP A O 1
ATOM 1009 N N . ARG A 1 133 ? -7.910 2.296 -16.036 1.00 86.25 133 ARG A N 1
ATOM 1010 C CA . ARG A 1 133 ? -8.638 1.152 -16.604 1.00 86.25 133 ARG A CA 1
ATOM 1011 C C . ARG A 1 133 ? -7.752 0.193 -17.401 1.00 86.25 133 ARG A C 1
ATOM 1013 O O . ARG A 1 133 ? -8.212 -0.888 -17.748 1.00 86.25 133 ARG A O 1
ATOM 1020 N N . ASN A 1 134 ? -6.510 0.571 -17.700 1.00 88.00 134 ASN A N 1
ATOM 1021 C CA . ASN A 1 134 ? -5.562 -0.281 -18.421 1.00 88.00 134 ASN A CA 1
ATOM 1022 C C . ASN A 1 134 ? -4.708 -1.143 -17.483 1.00 88.00 134 ASN A C 1
ATOM 1024 O O . ASN A 1 134 ? -3.828 -1.868 -17.950 1.00 88.00 134 ASN A O 1
ATOM 1028 N N . LYS A 1 135 ? -4.923 -1.035 -16.167 1.00 88.69 135 LYS A N 1
ATOM 1029 C CA . LYS A 1 135 ? -4.172 -1.764 -15.148 1.00 88.69 135 LYS A CA 1
ATOM 1030 C C . LYS A 1 135 ? -5.061 -2.771 -14.438 1.00 88.69 135 LYS A C 1
ATOM 1032 O O . LYS A 1 135 ? -6.201 -2.485 -14.087 1.00 88.69 135 LYS A O 1
ATOM 1037 N N . GLU A 1 136 ? -4.492 -3.934 -14.158 1.00 88.00 136 GLU A N 1
ATOM 1038 C CA . GLU A 1 136 ? -5.138 -4.969 -13.356 1.00 88.00 136 GLU A CA 1
ATOM 1039 C C . GLU A 1 136 ? -4.600 -4.952 -11.927 1.00 88.00 136 GLU A C 1
ATOM 1041 O O . GLU A 1 136 ? -3.388 -5.023 -11.713 1.00 88.00 136 GLU A O 1
ATOM 1046 N N . PHE A 1 137 ? -5.492 -4.932 -10.936 1.00 87.62 137 PHE A N 1
ATOM 1047 C CA . PHE A 1 137 ? -5.118 -4.963 -9.524 1.00 87.62 137 PHE A CA 1
ATOM 1048 C C . PHE A 1 137 ? -5.675 -6.201 -8.826 1.00 87.62 137 PHE A C 1
ATOM 1050 O O . PHE A 1 137 ? -6.879 -6.450 -8.852 1.00 87.62 137 PHE A O 1
ATOM 1057 N N . ARG A 1 138 ? -4.808 -6.945 -8.131 1.00 88.44 138 ARG A N 1
ATOM 1058 C CA . ARG A 1 138 ? -5.195 -8.053 -7.247 1.00 88.44 138 ARG A CA 1
ATOM 1059 C C . ARG A 1 138 ? -4.621 -7.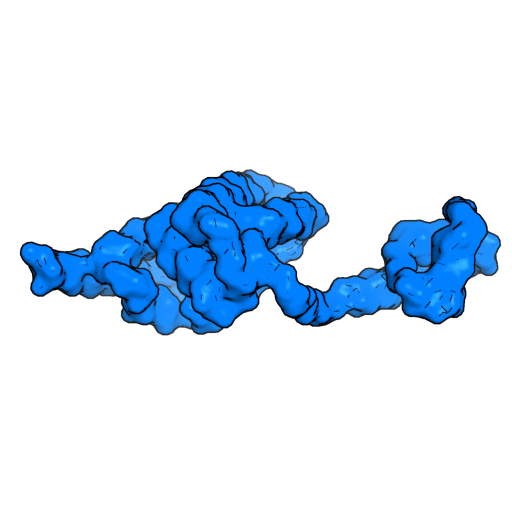849 -5.852 1.00 88.44 138 ARG A C 1
ATOM 1061 O O . ARG A 1 138 ? -3.405 -7.771 -5.664 1.00 88.44 138 ARG A O 1
ATOM 1068 N N . PHE A 1 139 ? -5.512 -7.799 -4.870 1.00 88.81 139 PHE A N 1
ATOM 1069 C CA . PHE A 1 139 ? -5.168 -7.624 -3.465 1.00 88.81 139 PHE A CA 1
ATOM 1070 C C . PHE A 1 139 ? -5.547 -8.874 -2.687 1.00 88.81 139 PHE A C 1
ATOM 1072 O O . PHE A 1 139 ? -6.709 -9.272 -2.674 1.00 88.81 139 PHE A O 1
ATOM 1079 N N . VAL A 1 140 ? -4.571 -9.464 -2.003 1.00 88.25 140 VAL A N 1
ATOM 1080 C CA . VAL A 1 140 ? -4.788 -10.586 -1.091 1.00 88.25 140 VAL A CA 1
ATOM 1081 C C . VAL A 1 140 ? -4.432 -10.131 0.316 1.00 88.25 140 VAL A C 1
ATOM 1083 O O . VAL A 1 140 ? -3.330 -9.640 0.574 1.00 88.25 140 VAL A O 1
ATOM 1086 N N . MET A 1 141 ? -5.373 -10.279 1.241 1.00 88.69 141 MET A N 1
ATOM 1087 C CA . MET A 1 141 ? -5.179 -9.919 2.640 1.00 88.69 141 MET A CA 1
ATOM 1088 C C . MET A 1 141 ? -6.045 -10.796 3.550 1.00 88.69 141 MET A C 1
ATOM 1090 O O . MET A 1 141 ? -7.146 -11.175 3.146 1.00 88.69 141 MET A O 1
ATOM 1094 N N . PRO A 1 142 ? -5.579 -11.138 4.763 1.00 89.88 142 PRO A N 1
ATOM 1095 C CA . PRO A 1 142 ? -6.362 -11.949 5.681 1.00 89.88 142 PRO A CA 1
ATOM 1096 C C . PRO A 1 142 ? -7.484 -11.130 6.338 1.00 89.88 142 PRO A C 1
ATOM 1098 O O . PRO A 1 142 ? -7.316 -9.950 6.651 1.00 89.88 142 PRO A O 1
ATOM 1101 N N . GLU A 1 143 ? -8.619 -11.778 6.625 1.00 89.81 143 GLU A N 1
ATOM 1102 C CA . GLU A 1 143 ? -9.759 -11.172 7.341 1.00 89.81 143 GLU A CA 1
ATOM 1103 C C . GLU A 1 143 ? -9.351 -10.588 8.703 1.00 89.81 143 GLU A C 1
ATOM 1105 O O . GLU A 1 143 ? -9.946 -9.620 9.179 1.00 89.81 143 GLU A O 1
ATOM 1110 N N . THR A 1 144 ? -8.296 -11.128 9.320 1.00 90.00 144 THR A N 1
ATOM 1111 C CA . THR A 1 144 ? -7.751 -10.633 10.589 1.00 90.00 144 THR A CA 1
ATOM 1112 C C . THR A 1 144 ? -7.407 -9.148 10.545 1.00 90.00 144 THR A C 1
ATOM 1114 O O . THR A 1 144 ? -7.519 -8.494 11.578 1.00 90.00 144 THR A O 1
ATOM 1117 N N . LEU A 1 145 ? -7.088 -8.575 9.380 1.00 91.19 145 LEU A N 1
ATOM 1118 C CA . LEU A 1 145 ? -6.837 -7.137 9.238 1.00 91.19 145 LEU A CA 1
ATOM 1119 C C . LEU A 1 145 ? -8.086 -6.269 9.422 1.00 91.19 145 LEU A C 1
ATOM 1121 O O . LEU A 1 145 ? -7.963 -5.088 9.735 1.00 91.19 145 LEU A O 1
ATOM 1125 N N . LEU A 1 146 ? -9.279 -6.841 9.254 1.00 91.25 146 LEU A N 1
ATOM 1126 C CA . LEU A 1 146 ? -10.550 -6.168 9.528 1.00 91.25 146 LEU A CA 1
ATOM 1127 C C . LEU A 1 146 ? -10.911 -6.215 11.017 1.00 91.25 146 LEU A C 1
ATOM 1129 O O . LEU A 1 146 ? -11.745 -5.436 11.465 1.00 91.25 146 LEU A O 1
ATOM 1133 N N . ARG A 1 147 ? -10.300 -7.135 11.775 1.00 89.06 147 ARG A N 1
ATOM 1134 C CA . ARG A 1 147 ? -10.517 -7.338 13.216 1.00 89.06 147 ARG A CA 1
ATOM 1135 C C . ARG A 1 147 ? -9.416 -6.720 14.078 1.00 89.06 147 ARG A C 1
ATOM 1137 O O . ARG A 1 147 ? -9.652 -6.388 15.240 1.00 89.06 147 ARG A O 1
ATOM 1144 N N . PHE A 1 148 ? -8.192 -6.654 13.568 1.00 86.50 148 PHE A N 1
ATOM 1145 C CA . PHE A 1 148 ? -7.046 -6.187 14.328 1.00 86.50 148 PHE A CA 1
ATOM 1146 C C . PHE A 1 148 ? -7.066 -4.662 14.406 1.00 86.50 148 PHE A C 1
ATOM 1148 O O . PHE A 1 148 ? -6.933 -3.974 13.395 1.00 86.50 148 PHE A O 1
ATOM 1155 N N . GLN A 1 149 ? -7.230 -4.131 15.621 1.00 88.81 149 GLN A N 1
ATOM 1156 C CA . GLN A 1 149 ? -7.200 -2.692 15.853 1.00 88.81 149 GLN A CA 1
ATOM 1157 C C . GLN A 1 149 ? -5.777 -2.164 15.663 1.00 8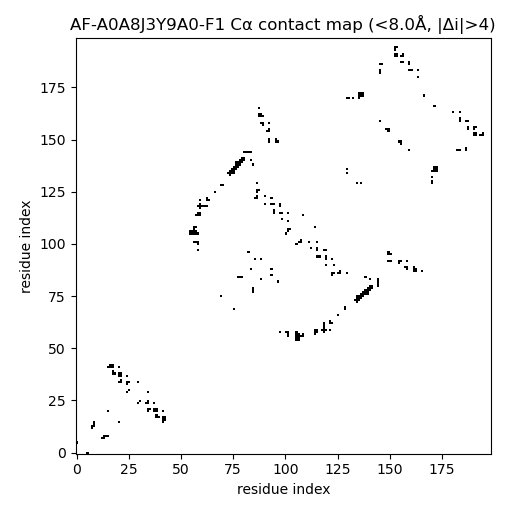8.81 149 GLN A C 1
ATOM 1159 O O . GLN A 1 149 ? -4.929 -2.268 16.552 1.00 88.81 149 GLN A O 1
ATOM 1164 N N . LEU A 1 150 ? -5.523 -1.553 14.511 1.00 86.81 150 LEU A N 1
ATOM 1165 C CA . LEU A 1 150 ? -4.283 -0.835 14.285 1.00 86.81 150 LEU A CA 1
ATOM 1166 C C . LEU A 1 150 ? -4.412 0.606 14.798 1.00 86.81 150 LEU A C 1
ATOM 1168 O O . LEU A 1 150 ? -5.080 1.433 14.187 1.00 86.81 150 LEU A O 1
ATOM 1172 N N . GLY A 1 151 ? -3.736 0.918 15.905 1.00 85.31 151 GLY A N 1
ATOM 1173 C CA . GLY A 1 151 ? -3.801 2.252 16.511 1.00 85.31 151 GLY A CA 1
ATOM 1174 C C . GLY A 1 151 ? -5.079 2.439 17.326 1.00 85.31 151 GLY A C 1
ATOM 1175 O O . GLY A 1 151 ? -5.422 1.573 18.130 1.00 85.31 151 GLY A O 1
ATOM 1176 N N . ARG A 1 152 ? -5.760 3.576 17.165 1.00 90.81 152 ARG A N 1
ATOM 1177 C CA . ARG A 1 152 ? -6.999 3.885 17.894 1.00 90.81 152 ARG A CA 1
ATOM 1178 C C . ARG A 1 152 ? -8.226 3.250 17.226 1.00 90.81 152 ARG A C 1
ATOM 1180 O O . ARG A 1 152 ? -8.256 3.074 16.009 1.00 90.81 152 ARG A O 1
ATOM 1187 N N . ALA A 1 153 ? -9.250 2.923 18.015 1.00 91.88 153 ALA A N 1
ATOM 1188 C CA . ALA A 1 153 ? -10.462 2.266 17.520 1.00 91.88 153 ALA A CA 1
ATOM 1189 C C . ALA A 1 153 ? -11.254 3.127 16.516 1.00 91.88 153 ALA A C 1
ATOM 1191 O O . ALA A 1 153 ? -11.853 2.588 15.587 1.00 91.88 153 ALA A O 1
ATOM 1192 N N . ASP A 1 154 ? -11.213 4.454 16.657 1.00 92.69 154 ASP A N 1
ATOM 1193 C CA . ASP A 1 154 ? -11.910 5.427 15.804 1.00 92.69 154 ASP A CA 1
ATOM 1194 C C . ASP A 1 154 ? -11.340 5.533 14.377 1.00 92.69 154 ASP A C 1
ATOM 1196 O O . ASP A 1 154 ? -12.024 6.011 13.473 1.00 92.69 154 ASP A O 1
ATOM 1200 N N . VAL A 1 155 ? -10.125 5.030 14.136 1.00 94.69 155 VAL A N 1
ATOM 1201 C CA . VAL A 1 155 ? -9.498 5.003 12.801 1.00 94.69 155 VAL A CA 1
ATOM 1202 C C . VAL A 1 155 ? -10.121 3.928 11.901 1.00 94.69 155 VAL A C 1
ATOM 1204 O O . VAL A 1 155 ? -10.247 4.100 10.684 1.00 94.69 155 VAL A O 1
ATOM 1207 N N . MET A 1 156 ? -10.533 2.804 12.488 1.00 95.12 156 MET A N 1
ATOM 1208 C CA . MET A 1 156 ? -10.971 1.623 11.741 1.00 95.12 156 MET A CA 1
ATOM 1209 C C . MET A 1 156 ? -12.279 1.816 10.954 1.00 95.12 156 MET A C 1
ATOM 1211 O O . MET A 1 156 ? -12.335 1.350 9.816 1.00 95.12 156 MET A O 1
ATOM 1215 N N . PRO A 1 157 ? -13.317 2.519 11.453 1.00 95.31 157 PRO A N 1
ATOM 1216 C CA . PRO A 1 157 ? -14.522 2.790 10.670 1.00 95.31 157 PRO A CA 1
ATOM 1217 C C . PRO A 1 157 ? -14.238 3.476 9.326 1.00 95.31 157 PRO A C 1
ATOM 1219 O O . PRO A 1 157 ? -14.817 3.083 8.314 1.00 95.31 157 PRO A O 1
ATOM 1222 N N . ALA A 1 158 ? -13.323 4.451 9.294 1.00 94.94 158 ALA A N 1
ATOM 1223 C CA . ALA A 1 158 ? -12.920 5.122 8.057 1.00 94.94 158 ALA A CA 1
ATOM 1224 C C . ALA A 1 158 ? -12.174 4.168 7.111 1.00 94.94 158 ALA A C 1
ATOM 1226 O O . ALA A 1 158 ? -12.447 4.148 5.911 1.00 94.94 158 ALA A O 1
ATOM 1227 N N . GLN A 1 159 ? -11.289 3.320 7.646 1.00 95.62 159 GLN A N 1
ATOM 1228 C CA . GLN A 1 159 ? -10.598 2.295 6.860 1.00 95.62 159 GLN A CA 1
ATOM 1229 C C . GLN A 1 159 ? -11.570 1.280 6.237 1.00 95.62 159 GLN A C 1
ATOM 1231 O O . GLN A 1 159 ? -11.438 0.934 5.064 1.00 95.62 159 GLN A O 1
ATOM 1236 N N . LEU A 1 160 ? -12.554 0.802 6.999 1.00 94.62 160 LEU A N 1
ATOM 1237 C CA . LEU A 1 160 ? -13.549 -0.156 6.511 1.00 94.62 160 LEU A CA 1
ATOM 1238 C C . LEU A 1 160 ? -14.458 0.467 5.442 1.00 94.62 160 LEU A C 1
ATOM 1240 O O . LEU A 1 160 ? -14.772 -0.189 4.450 1.00 94.62 160 LEU A O 1
ATOM 1244 N N . ASN A 1 161 ? -14.820 1.744 5.593 1.00 93.38 161 ASN A N 1
ATOM 1245 C CA . ASN A 1 161 ? -15.530 2.489 4.552 1.00 93.38 161 ASN A CA 1
ATOM 1246 C C . ASN A 1 161 ? -14.684 2.629 3.280 1.00 93.38 161 ASN A C 1
ATOM 1248 O O . ASN A 1 161 ? -15.192 2.397 2.187 1.00 93.38 161 ASN A O 1
ATOM 1252 N N . ARG A 1 162 ? -13.385 2.924 3.405 1.00 92.62 162 ARG A N 1
ATOM 1253 C CA . ARG A 1 162 ? -12.488 3.004 2.246 1.00 92.62 162 ARG A CA 1
ATOM 1254 C C . ARG A 1 162 ? -12.419 1.680 1.488 1.00 92.62 162 ARG A C 1
ATOM 1256 O O . ARG A 1 162 ? -12.507 1.686 0.265 1.00 92.62 162 ARG A O 1
ATOM 1263 N N . LEU A 1 163 ? -12.318 0.551 2.198 1.00 91.88 163 LEU A N 1
ATOM 1264 C CA . LEU A 1 163 ? -12.366 -0.785 1.587 1.00 91.88 163 LEU A CA 1
ATOM 1265 C C . LEU A 1 163 ? -13.681 -1.031 0.845 1.00 91.88 163 LEU A C 1
ATOM 1267 O O . LEU A 1 163 ? -13.670 -1.601 -0.242 1.00 91.88 163 LEU A O 1
ATOM 1271 N N . ARG A 1 164 ? -14.801 -0.561 1.402 1.00 89.88 164 ARG A N 1
ATOM 1272 C CA . ARG A 1 164 ? -16.105 -0.622 0.738 1.00 89.88 164 ARG A CA 1
ATOM 1273 C C . ARG A 1 164 ? -16.119 0.167 -0.566 1.00 89.88 164 ARG A C 1
ATOM 1275 O O . ARG A 1 164 ? -16.613 -0.325 -1.572 1.00 89.88 164 ARG A O 1
ATOM 1282 N N . GLU A 1 165 ? -15.590 1.385 -0.554 1.00 88.00 165 GLU A N 1
ATOM 1283 C CA . GLU A 1 165 ? -15.557 2.265 -1.726 1.00 88.00 165 GLU A CA 1
ATOM 1284 C C . GLU A 1 165 ? -14.733 1.671 -2.867 1.00 88.00 165 GLU A C 1
ATOM 1286 O O . GLU A 1 165 ? -15.217 1.606 -3.992 1.00 88.00 165 GLU A O 1
ATOM 1291 N N . VAL A 1 166 ? -13.519 1.195 -2.577 1.00 83.69 166 VAL A N 1
ATOM 1292 C CA . VAL A 1 166 ? -12.619 0.617 -3.595 1.00 83.69 166 VAL A CA 1
ATOM 1293 C C . VAL A 1 166 ? -13.050 -0.772 -4.063 1.00 83.69 166 VAL A C 1
ATOM 1295 O O . VAL A 1 166 ? -12.621 -1.218 -5.121 1.00 83.69 166 VAL A O 1
ATOM 1298 N N . ALA A 1 167 ? -13.901 -1.461 -3.298 1.00 77.44 167 ALA A N 1
ATOM 1299 C CA . ALA A 1 167 ? -14.482 -2.740 -3.695 1.00 77.44 167 ALA A CA 1
ATOM 1300 C C . ALA A 1 167 ? -15.718 -2.595 -4.601 1.00 77.44 167 ALA A C 1
ATOM 1302 O O . ALA A 1 167 ? -16.196 -3.603 -5.140 1.00 77.44 167 ALA A O 1
ATOM 1303 N N . ARG A 1 168 ? -16.262 -1.379 -4.776 1.00 70.25 168 ARG A N 1
ATOM 1304 C CA . ARG A 1 168 ? -17.378 -1.133 -5.701 1.00 70.25 168 ARG A CA 1
ATOM 1305 C C . ARG A 1 168 ? -16.874 -1.199 -7.150 1.00 70.25 168 ARG A C 1
ATOM 1307 O O . ARG A 1 168 ? -15.810 -0.663 -7.446 1.00 70.25 168 ARG A O 1
ATOM 1314 N N . PRO A 1 169 ? -17.579 -1.929 -8.029 1.00 53.88 169 PRO A N 1
ATOM 1315 C CA . PRO A 1 169 ? -17.006 -2.411 -9.274 1.00 53.88 169 PRO A CA 1
ATOM 1316 C C . PRO A 1 169 ? -16.985 -1.313 -10.333 1.00 53.88 169 PRO A C 1
ATOM 1318 O O . PRO A 1 169 ? -18.004 -0.678 -10.564 1.00 53.88 169 PRO A O 1
ATOM 1321 N N . ASP A 1 170 ? -15.825 -1.173 -10.968 1.00 54.41 170 ASP A N 1
ATOM 1322 C CA . ASP A 1 170 ? -15.685 -0.872 -12.400 1.00 54.41 170 ASP A CA 1
ATOM 1323 C C . ASP A 1 170 ? -14.365 -1.482 -12.929 1.00 54.41 170 ASP A C 1
ATOM 1325 O O . ASP A 1 170 ? -14.332 -1.951 -14.061 1.00 54.41 170 ASP A O 1
ATOM 1329 N N . ASN A 1 171 ? -13.306 -1.577 -12.096 1.00 50.31 171 ASN A N 1
ATOM 1330 C CA . ASN A 1 171 ? -11.953 -1.966 -12.550 1.00 50.31 171 ASN A CA 1
ATOM 1331 C C . ASN A 1 171 ? -11.232 -3.044 -11.699 1.00 50.31 171 ASN A C 1
ATOM 1333 O O . ASN A 1 171 ? -10.068 -3.344 -11.953 1.00 50.31 171 ASN A O 1
ATOM 1337 N N . VAL A 1 172 ? -11.860 -3.603 -10.656 1.00 53.62 172 VAL A N 1
ATOM 1338 C CA . VAL A 1 172 ? -11.226 -4.617 -9.786 1.00 53.62 172 VAL A CA 1
ATOM 1339 C C . VAL A 1 172 ? -11.848 -5.97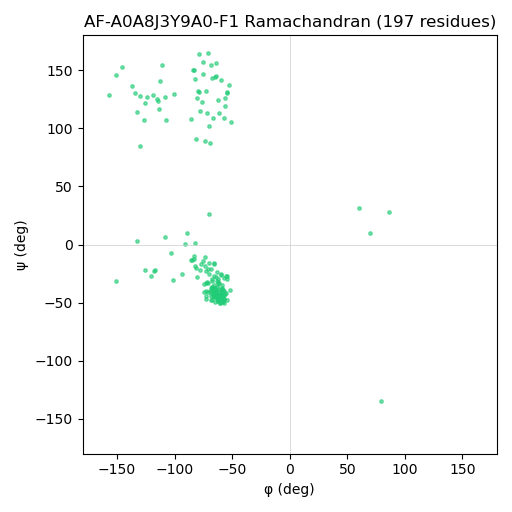5 -10.079 1.00 53.62 172 VAL A C 1
ATOM 1341 O O . VAL A 1 172 ? -13.002 -6.228 -9.725 1.00 53.62 172 VAL A O 1
ATOM 1344 N N . GLU A 1 173 ? -11.090 -6.842 -10.749 1.00 47.59 173 GLU A N 1
ATOM 1345 C CA . GLU A 1 173 ? -11.502 -8.211 -11.043 1.00 47.59 173 GLU A CA 1
ATOM 1346 C C . GLU A 1 173 ? -11.723 -8.962 -9.720 1.00 47.59 173 GLU A C 1
ATOM 1348 O O . GLU A 1 173 ? -10.804 -9.173 -8.924 1.00 47.59 173 GLU A O 1
ATOM 1353 N N . ARG A 1 174 ? -12.980 -9.321 -9.447 1.00 50.94 174 ARG A N 1
ATOM 1354 C CA . ARG A 1 174 ? -13.347 -10.115 -8.275 1.00 50.94 174 ARG A CA 1
ATOM 1355 C C . ARG A 1 174 ? -13.071 -11.574 -8.600 1.00 50.94 174 ARG A C 1
ATOM 1357 O O . ARG A 1 174 ? -13.952 -12.272 -9.093 1.00 50.94 174 ARG A O 1
ATOM 1364 N N . GLU A 1 175 ? -11.874 -12.051 -8.289 1.00 45.59 175 GLU A N 1
ATOM 1365 C CA . GLU A 1 175 ? -11.662 -13.490 -8.140 1.00 45.59 175 GLU A CA 1
ATOM 1366 C C . GLU A 1 175 ? -12.416 -13.910 -6.864 1.00 45.59 175 GLU A C 1
ATOM 1368 O O . GLU A 1 175 ? -11.937 -13.787 -5.735 1.00 45.59 175 GLU A O 1
ATOM 1373 N N . ALA A 1 176 ? -13.702 -14.219 -7.047 1.00 42.59 176 ALA A N 1
ATOM 1374 C CA . ALA A 1 176 ? -14.674 -14.430 -5.990 1.00 42.59 176 ALA A CA 1
ATOM 1375 C C . ALA A 1 176 ? -14.205 -15.534 -5.038 1.00 42.59 176 ALA A C 1
ATOM 1377 O O . ALA A 1 176 ? -14.224 -16.710 -5.380 1.00 42.59 176 ALA A O 1
ATOM 1378 N N . THR A 1 177 ? -13.818 -15.150 -3.821 1.00 46.97 177 THR A N 1
ATOM 1379 C CA . THR A 1 177 ? -13.690 -16.105 -2.707 1.00 46.97 177 THR A CA 1
ATOM 1380 C C . THR A 1 177 ? -14.508 -15.677 -1.483 1.00 46.97 177 THR A C 1
ATOM 1382 O O . THR A 1 177 ? -14.892 -16.522 -0.683 1.00 46.97 177 THR A O 1
ATOM 1385 N N . CYS A 1 178 ? -14.857 -14.391 -1.333 1.00 52.44 178 CYS A N 1
ATOM 1386 C CA . CYS A 1 178 ? -15.696 -13.924 -0.227 1.00 52.44 178 CYS A CA 1
ATOM 1387 C C . CYS A 1 178 ? -16.401 -12.608 -0.583 1.00 52.44 178 CYS A C 1
ATOM 1389 O O . CYS A 1 178 ? -15.748 -11.655 -1.010 1.00 52.44 178 CYS A O 1
ATOM 1391 N N . ASP A 1 179 ? -17.721 -12.545 -0.394 1.00 70.25 179 ASP A N 1
ATOM 1392 C CA . ASP A 1 179 ? -18.415 -11.263 -0.284 1.00 70.25 179 ASP A CA 1
ATOM 1393 C C . ASP A 1 179 ? -17.940 -10.578 1.003 1.00 70.25 179 ASP A C 1
ATOM 1395 O O . ASP A 1 179 ? -18.225 -11.035 2.112 1.00 70.25 179 ASP A O 1
ATOM 1399 N N . ILE A 1 180 ? -17.152 -9.512 0.857 1.00 80.81 180 ILE A N 1
ATOM 1400 C CA . ILE A 1 180 ? -16.556 -8.814 1.997 1.00 80.81 180 ILE A CA 1
ATOM 1401 C C . ILE A 1 180 ? -17.563 -7.909 2.712 1.00 80.81 180 ILE A C 1
ATOM 1403 O O . ILE A 1 180 ? -17.311 -7.517 3.851 1.00 80.81 180 ILE A O 1
ATOM 1407 N N . GLU A 1 181 ? -18.694 -7.567 2.089 1.00 84.69 181 GLU A N 1
ATOM 1408 C CA . GLU A 1 181 ? -19.625 -6.569 2.625 1.00 84.69 181 GLU A CA 1
ATOM 1409 C C . GLU A 1 181 ? -20.191 -6.934 4.008 1.00 84.69 181 GLU A C 1
ATOM 1411 O O . GLU A 1 181 ? -20.111 -6.095 4.918 1.00 84.69 181 GLU A O 1
ATOM 1416 N N . PRO A 1 182 ? -20.654 -8.180 4.250 1.00 87.81 182 PRO A N 1
ATOM 1417 C CA . PRO A 1 182 ? -21.080 -8.610 5.580 1.00 87.81 182 PRO A CA 1
ATOM 1418 C C . PRO A 1 182 ? -19.970 -8.502 6.636 1.00 87.81 182 PRO A C 1
ATOM 1420 O O . PRO A 1 182 ? -20.244 -8.183 7.798 1.00 87.81 182 PRO A O 1
ATOM 1423 N N . LEU A 1 183 ? -18.712 -8.748 6.247 1.00 89.00 183 LEU A N 1
ATOM 1424 C CA . LEU A 1 183 ? -17.558 -8.626 7.140 1.00 89.00 183 LEU A CA 1
ATOM 1425 C C . LEU A 1 183 ? -17.318 -7.157 7.500 1.00 89.00 183 LEU A C 1
ATOM 1427 O O . LEU A 1 183 ? -17.189 -6.828 8.682 1.00 89.00 183 LEU A O 1
ATOM 1431 N N . LEU A 1 184 ? -17.312 -6.271 6.499 1.00 91.06 184 LEU A N 1
ATOM 1432 C CA . LEU A 1 184 ? -17.126 -4.832 6.689 1.00 91.06 184 LEU A CA 1
ATOM 1433 C C . LEU A 1 184 ? -18.202 -4.251 7.617 1.00 91.06 184 LEU A C 1
ATOM 1435 O O . LEU A 1 184 ? -17.868 -3.536 8.564 1.00 91.06 184 LEU A O 1
ATOM 1439 N N . ASP A 1 185 ? -19.474 -4.612 7.420 1.00 92.44 185 ASP A N 1
ATOM 1440 C CA . ASP A 1 185 ? -20.579 -4.168 8.280 1.00 92.44 185 ASP A CA 1
ATOM 1441 C C . ASP A 1 185 ? -20.421 -4.641 9.728 1.00 92.44 185 ASP A C 1
ATOM 1443 O O . ASP A 1 185 ? -20.613 -3.869 10.676 1.00 92.44 185 ASP A O 1
ATOM 1447 N N . ARG A 1 186 ? -20.063 -5.917 9.913 1.00 93.31 186 ARG A N 1
ATOM 1448 C CA . ARG A 1 186 ? -19.864 -6.514 11.236 1.00 93.31 186 ARG A CA 1
ATOM 1449 C C . ARG A 1 186 ? -18.751 -5.807 12.005 1.00 93.31 186 ARG A C 1
ATOM 1451 O O . ARG A 1 186 ? -18.964 -5.416 13.153 1.00 93.31 186 ARG A O 1
ATOM 1458 N N . TYR A 1 187 ? -17.587 -5.622 11.385 1.00 93.62 187 TYR A N 1
ATOM 1459 C CA . TYR A 1 187 ? -16.442 -5.000 12.052 1.00 93.62 187 TYR A CA 1
ATOM 1460 C C . TYR A 1 187 ? -16.624 -3.499 12.253 1.00 93.62 187 TYR A C 1
ATOM 1462 O O . TYR A 1 187 ? -16.228 -2.971 13.290 1.00 93.62 187 TYR A O 1
ATOM 1470 N N . ARG A 1 188 ? -17.309 -2.810 11.337 1.00 94.38 188 ARG A N 1
ATOM 1471 C CA . ARG A 1 188 ? -17.616 -1.389 11.510 1.00 94.38 188 ARG A CA 1
ATOM 1472 C C . ARG A 1 188 ? -18.491 -1.154 12.737 1.00 94.38 188 ARG A C 1
ATOM 1474 O O . ARG A 1 188 ? -18.171 -0.279 13.537 1.00 94.38 188 ARG A O 1
ATOM 1481 N N . ARG A 1 189 ? -19.549 -1.953 12.935 1.00 94.12 189 ARG A N 1
ATOM 1482 C CA . ARG A 1 189 ? -20.378 -1.876 14.154 1.00 94.12 189 ARG A CA 1
ATOM 1483 C C . ARG A 1 189 ? -19.558 -2.122 15.419 1.00 94.12 189 ARG A C 1
ATOM 1485 O O . ARG A 1 189 ? -19.708 -1.381 16.385 1.00 94.12 189 ARG A O 1
ATOM 1492 N N . HIS A 1 190 ? -18.678 -3.124 15.394 1.00 94.38 190 HIS A N 1
ATOM 1493 C CA . HIS A 1 190 ? -17.787 -3.421 16.515 1.00 94.38 190 HIS A CA 1
ATOM 1494 C C . HIS A 1 190 ? -16.900 -2.222 16.882 1.00 94.38 190 HIS A C 1
ATOM 1496 O O . HIS A 1 190 ? -16.86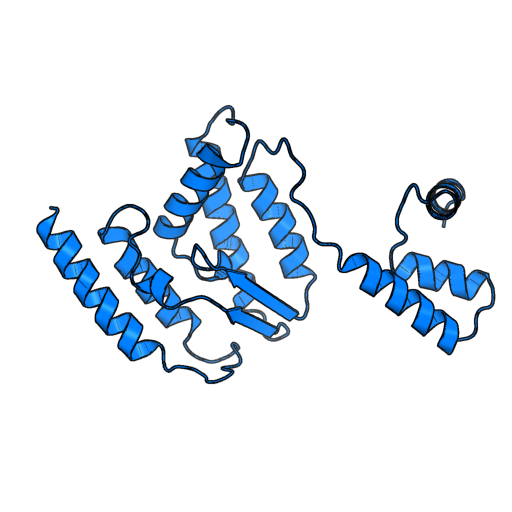3 -1.831 18.046 1.00 94.38 190 HIS A O 1
ATOM 1502 N N . TYR A 1 191 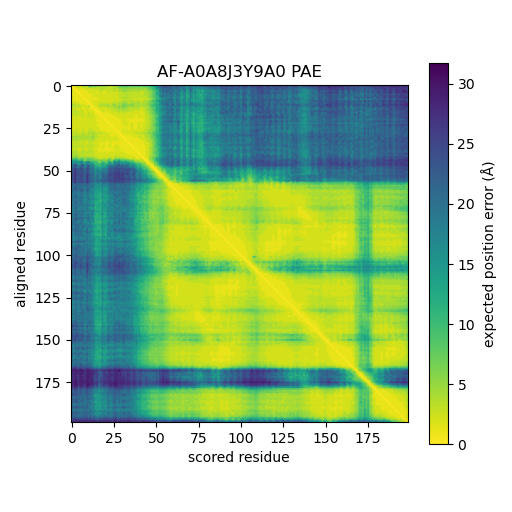? -16.241 -1.594 15.904 1.00 95.00 191 TYR A N 1
ATOM 1503 C CA . TYR A 1 191 ? -15.354 -0.461 16.177 1.00 95.00 191 TYR A CA 1
ATOM 1504 C C . TYR A 1 191 ? -16.078 0.815 16.581 1.00 95.00 191 TYR A C 1
ATOM 1506 O O . TYR A 1 191 ? -15.556 1.552 17.409 1.00 95.00 191 TYR A O 1
ATOM 1514 N N . LEU A 1 192 ? -17.276 1.073 16.052 1.00 94.19 192 LEU A N 1
ATOM 1515 C CA . LEU A 1 192 ? -18.084 2.208 16.504 1.00 94.19 192 LEU A CA 1
ATOM 1516 C C . LEU A 1 192 ? -18.473 2.058 17.980 1.00 94.19 192 LEU A C 1
ATOM 1518 O O . LEU A 1 192 ? -18.357 3.016 18.738 1.00 94.19 192 LEU A O 1
ATOM 1522 N N . ALA A 1 193 ? -18.867 0.852 18.401 1.00 92.69 193 ALA A N 1
ATOM 1523 C CA . ALA A 1 193 ? -19.145 0.568 19.807 1.00 92.69 193 ALA A CA 1
ATOM 1524 C C . ALA A 1 193 ? -17.884 0.694 20.678 1.00 92.69 193 ALA A C 1
ATOM 1526 O O . ALA A 1 193 ? -17.937 1.267 21.763 1.00 92.69 193 ALA A O 1
ATOM 1527 N N . LEU A 1 194 ? -16.742 0.197 20.192 1.00 92.88 194 LEU A N 1
ATOM 1528 C CA . LEU A 1 194 ? -15.473 0.273 20.914 1.00 92.88 194 LEU A CA 1
ATOM 1529 C C . LEU A 1 194 ? -14.975 1.717 21.070 1.00 92.88 194 LEU A C 1
ATOM 1531 O O . LEU A 1 194 ? -14.527 2.086 22.149 1.00 92.88 194 LEU A O 1
ATOM 1535 N N . ALA A 1 195 ? -15.085 2.535 20.022 1.00 91.31 195 ALA A N 1
ATOM 1536 C CA . ALA A 1 195 ? -14.721 3.947 20.064 1.00 91.31 195 ALA A CA 1
ATOM 1537 C C . ALA A 1 195 ? -15.619 4.734 21.032 1.00 91.31 195 ALA A C 1
ATOM 1539 O O . ALA A 1 195 ? -15.115 5.548 21.796 1.00 91.31 195 ALA A O 1
ATOM 1540 N N . ALA A 1 196 ? -16.925 4.443 21.057 1.00 90.75 196 ALA A N 1
ATOM 1541 C CA . ALA A 1 196 ? -17.864 5.068 21.989 1.00 90.75 196 ALA A CA 1
ATOM 1542 C C . ALA A 1 196 ? -17.602 4.704 23.462 1.00 90.75 196 ALA A C 1
ATOM 1544 O O . ALA A 1 196 ? -17.938 5.482 24.342 1.00 90.75 196 ALA A O 1
ATOM 1545 N N . ALA A 1 197 ? -17.008 3.539 23.737 1.00 89.31 197 ALA A N 1
ATOM 1546 C CA . ALA A 1 197 ? -16.643 3.121 25.092 1.00 89.31 197 ALA A CA 1
ATOM 1547 C C . ALA A 1 197 ? -15.291 3.688 25.574 1.00 89.31 197 ALA A C 1
ATOM 1549 O O . ALA A 1 197 ? -14.954 3.537 26.745 1.00 89.31 197 ALA A O 1
ATOM 1550 N N . GLN A 1 198 ? -14.494 4.268 24.671 1.00 82.69 198 GLN A N 1
ATOM 1551 C CA . GLN A 1 198 ? -13.158 4.813 24.953 1.00 82.69 198 GLN A CA 1
ATOM 1552 C C . GLN A 1 198 ? -13.132 6.349 25.044 1.00 82.69 198 GLN A C 1
ATOM 1554 O O . GLN A 1 198 ? -12.082 6.900 25.375 1.00 82.69 198 GLN A O 1
ATOM 1559 N N . GLY A 1 199 ? -14.244 7.021 24.722 1.00 67.19 199 GLY A N 1
ATOM 1560 C CA . GLY A 1 199 ? -14.434 8.471 24.859 1.00 67.19 199 GLY A CA 1
ATOM 1561 C C . GLY A 1 199 ? -15.285 8.814 26.069 1.00 67.19 199 GLY A C 1
ATOM 1562 O O . GLY A 1 199 ? -15.059 9.910 26.622 1.00 67.19 199 GLY A O 1
#

Sequence (199 aa):
MSQAKISKIETGSVIPAPADVDVLARALHADDAEVFRLVMLAESRRNRVQELPPGRTDAAIWQVEIAQLEAAASTFRVFQPAVVSGLLQASEYARTVLARVQSTVMDPPVEPDRAVAEAVSGRMRRQEVLTDRNKEFRFVMPETLLRFQLGRADVMPAQLNRLREVARPDNVEREATCDIEPLLDRYRRHYLALAAAQG